Protein AF-0000000078007366 (afdb_homodimer)

Solvent-accessible surface area (backbone atoms only — not comparable to full-atom values): 10600 Å² total; per-residue (Å²): 64,66,35,75,62,60,73,69,64,71,61,67,60,80,80,40,51,72,67,54,45,51,52,49,49,50,48,51,51,51,50,51,52,54,43,51,50,50,39,70,75,33,53,66,56,41,50,54,51,50,51,51,52,52,49,43,65,71,67,59,68,94,47,61,50,63,50,49,47,54,57,56,62,38,85,60,46,64,61,55,51,50,52,51,49,53,55,51,59,57,64,79,99,68,62,37,75,63,60,73,69,64,73,62,67,59,81,80,40,52,70,68,54,44,52,52,49,50,50,50,52,51,52,49,51,52,53,43,52,50,49,38,69,76,34,53,66,56,42,51,54,52,50,50,51,53,49,50,42,64,70,65,59,68,94,48,60,51,63,51,49,47,53,60,56,62,38,85,60,46,64,60,54,49,50,51,51,50,53,54,52,58,54,63,78,97

Organism: NCBI:txid55544

pLDDT: mean 85.96, std 17.81, range [26.94, 98.0]

InterPro domains:
  IPR003117 cAMP-dependent protein kinase regulatory subunit, dimerization-anchoring domain [PF02197] (48-73)
  IPR059162 RIIa domain-containing protein 1 [cd22971] (40-80)

Structure (mmCIF, N/CA/C/O backbone):
data_AF-0000000078007366-model_v1
#
loop_
_entity.id
_entity.type
_entity.pdbx_description
1 polymer 'Chymotrypsin-like elastase family member 2A-like'
#
loop_
_atom_site.group_PDB
_atom_site.id
_atom_site.type_symbol
_atom_site.label_atom_id
_atom_site.label_alt_id
_atom_site.label_comp_id
_atom_site.label_asym_id
_atom_site.label_entity_id
_atom_site.label_seq_id
_atom_site.pdbx_PDB_ins_code
_atom_site.Cartn_x
_atom_site.Cartn_y
_atom_site.Cartn_z
_atom_site.occupancy
_atom_site.B_iso_or_equiv
_atom_site.auth_seq_id
_atom_site.auth_comp_id
_atom_site.auth_asym_id
_atom_site.auth_atom_id
_atom_site.pdbx_PDB_model_num
ATOM 1 N N . MET A 1 1 ? 7.098 7.059 4.734 1 27.81 1 MET A N 1
ATOM 2 C CA . MET A 1 1 ? 6.754 6.035 3.754 1 27.81 1 MET A CA 1
ATOM 3 C C . MET A 1 1 ? 6.535 4.684 4.43 1 27.81 1 MET A C 1
ATOM 5 O O . MET A 1 1 ? 7.441 4.156 5.078 1 27.81 1 MET A O 1
ATOM 9 N N . ALA A 1 2 ? 5.457 4.32 4.859 1 36.38 2 ALA A N 1
ATOM 10 C CA . ALA A 1 2 ? 5.348 3.186 5.773 1 36.38 2 ALA A CA 1
ATOM 11 C C . ALA A 1 2 ? 5.883 1.91 5.129 1 36.38 2 ALA A C 1
ATOM 13 O O . ALA A 1 2 ? 5.719 1.699 3.924 1 36.38 2 ALA A O 1
ATOM 14 N N . ASP A 1 3 ? 6.996 1.431 5.625 1 38.75 3 ASP A N 1
ATOM 15 C CA . ASP A 1 3 ? 7.727 0.227 5.238 1 38.75 3 ASP A CA 1
ATOM 16 C C . ASP A 1 3 ? 6.789 -0.977 5.145 1 38.75 3 ASP A C 1
ATOM 18 O O . ASP A 1 3 ? 6.16 -1.359 6.133 1 38.75 3 ASP A O 1
ATOM 22 N N . VAL A 1 4 ? 6.113 -1.095 4.062 1 42 4 VAL A N 1
ATOM 23 C CA . VAL A 1 4 ? 5.484 -2.381 3.783 1 42 4 VAL A CA 1
ATOM 24 C C . VAL A 1 4 ? 6.297 -3.504 4.426 1 42 4 VAL A C 1
ATOM 26 O O . VAL A 1 4 ? 5.918 -4.676 4.348 1 42 4 VAL A O 1
ATOM 29 N N . GLY A 1 5 ? 7.434 -3.127 4.848 1 41.81 5 GLY A N 1
ATOM 30 C CA . GLY A 1 5 ? 8.344 -4.16 5.312 1 41.81 5 GLY A CA 1
ATOM 31 C C . GLY A 1 5 ? 7.926 -4.773 6.633 1 41.81 5 GLY A C 1
ATOM 32 O O . GLY A 1 5 ? 8.695 -5.504 7.262 1 41.81 5 GLY A O 1
ATOM 33 N N . SER A 1 6 ? 6.836 -4.301 7.078 1 45.41 6 SER A N 1
ATOM 34 C CA . SER A 1 6 ? 6.656 -4.762 8.453 1 45.41 6 SER A CA 1
ATOM 35 C C . SER A 1 6 ? 6.426 -6.27 8.5 1 45.41 6 SER A C 1
ATOM 37 O O . SER A 1 6 ? 6.469 -6.875 9.57 1 45.41 6 SER A O 1
ATOM 39 N N . GLY A 1 7 ? 6 -6.809 7.453 1 46.06 7 GLY A N 1
ATOM 40 C CA . GLY A 1 7 ? 5.574 -8.188 7.59 1 46.06 7 GLY A CA 1
ATOM 41 C C . GLY A 1 7 ? 6.695 -9.125 8 1 46.06 7 GLY A C 1
ATOM 42 O O . GLY A 1 7 ? 6.453 -10.281 8.336 1 46.06 7 GLY A O 1
ATOM 43 N N . LEU A 1 8 ? 7.816 -8.797 7.539 1 47.28 8 LEU A N 1
ATOM 44 C CA . LEU A 1 8 ? 8.852 -9.797 7.777 1 47.28 8 LEU A CA 1
ATOM 45 C C . LEU A 1 8 ? 9.383 -9.703 9.203 1 47.28 8 LEU A C 1
ATOM 47 O O . LEU A 1 8 ? 10.305 -10.422 9.578 1 47.28 8 LEU A O 1
ATOM 51 N N . GLU A 1 9 ? 8.914 -8.898 9.984 1 50.56 9 GLU A N 1
ATOM 52 C CA . GLU A 1 9 ? 9.539 -8.734 11.289 1 50.56 9 GLU A CA 1
ATOM 53 C C . GLU A 1 9 ? 9.227 -9.914 12.203 1 50.56 9 GLU A C 1
ATOM 55 O O . GLU A 1 9 ? 9.766 -10.016 13.305 1 50.56 9 GLU A O 1
ATOM 60 N N . GLY A 1 10 ? 8.328 -10.734 11.828 1 52.19 10 GLY A N 1
ATOM 61 C CA . GLY A 1 10 ? 7.977 -11.711 12.844 1 52.19 10 GLY A CA 1
ATOM 62 C C . GLY A 1 10 ? 8.961 -12.867 12.93 1 52.19 10 GLY A C 1
ATOM 63 O O . GLY A 1 10 ? 8.758 -13.805 13.695 1 52.19 10 GLY A O 1
ATOM 64 N N . LEU A 1 11 ? 9.789 -12.977 12.008 1 53.25 11 LEU A N 1
ATOM 65 C CA . LEU A 1 11 ? 10.617 -14.172 12.148 1 53.25 11 LEU A CA 1
ATOM 66 C C . LEU A 1 11 ? 11.602 -14.016 13.297 1 53.25 11 LEU A C 1
ATOM 68 O O . LEU A 1 11 ? 12.07 -12.914 13.578 1 53.25 11 LEU A O 1
ATOM 72 N N . ASP A 1 12 ? 11.414 -14.938 14.305 1 61.78 12 ASP A N 1
ATOM 73 C CA . ASP A 1 12 ? 12.375 -15.055 15.398 1 61.78 12 ASP A CA 1
ATOM 74 C C . ASP A 1 12 ? 13.805 -15.023 14.867 1 61.78 12 ASP A C 1
ATOM 76 O O . ASP A 1 12 ? 14.383 -16.062 14.555 1 61.78 12 ASP A O 1
ATOM 80 N N . LEU A 1 13 ? 14.273 -13.984 14.5 1 62.75 13 LEU A N 1
ATOM 81 C CA . LEU A 1 13 ? 15.648 -13.758 14.062 1 62.75 13 LEU A CA 1
ATOM 82 C C . LEU A 1 13 ? 16.641 -14.305 15.086 1 62.75 13 LEU A C 1
ATOM 84 O O . LEU A 1 13 ? 17.766 -14.664 14.734 1 62.75 13 LEU A O 1
ATOM 88 N N . GLY A 1 14 ? 16.156 -14.5 16.328 1 65.81 14 GLY A N 1
ATOM 89 C CA . GLY A 1 14 ? 17.062 -14.984 17.359 1 65.81 14 GLY A CA 1
ATOM 90 C C . GLY A 1 14 ? 17.438 -16.453 17.188 1 65.81 14 GLY A C 1
ATOM 91 O O . GLY A 1 14 ? 18.5 -16.875 17.656 1 65.81 14 GLY A O 1
ATOM 92 N N . ALA A 1 15 ? 16.531 -17.188 16.578 1 78.88 15 ALA A N 1
ATOM 93 C CA . ALA A 1 15 ? 16.828 -18.609 16.375 1 78.88 15 ALA A CA 1
ATOM 94 C C . ALA A 1 15 ? 17.766 -18.797 15.18 1 78.88 15 ALA A C 1
ATOM 96 O O . ALA A 1 15 ? 18.297 -19.891 14.984 1 78.88 15 ALA A O 1
ATOM 97 N N . LEU A 1 16 ? 18.062 -17.719 14.492 1 84.69 16 LEU A N 1
ATOM 98 C CA . LEU A 1 16 ? 18.875 -17.797 13.281 1 84.69 16 LEU A CA 1
ATOM 99 C C . LEU A 1 16 ? 20.344 -17.609 13.594 1 84.69 16 LEU A C 1
ATOM 101 O O . LEU A 1 16 ? 20.703 -16.797 14.453 1 84.69 16 LEU A O 1
ATOM 105 N N . SER A 1 17 ? 21.141 -18.594 13.023 1 91.25 17 SER A N 1
ATOM 106 C CA . SER A 1 17 ? 22.578 -18.344 13.109 1 91.25 17 SER A CA 1
ATOM 107 C C . SER A 1 17 ? 22.953 -17 12.523 1 91.25 17 SER A C 1
ATOM 109 O O . SER A 1 17 ? 22.172 -16.406 11.773 1 91.25 17 SER A O 1
ATOM 111 N N . PRO A 1 18 ? 24.031 -16.5 12.93 1 90.31 18 PRO A N 1
ATOM 112 C CA . PRO A 1 18 ? 24.484 -15.227 12.367 1 90.31 18 PRO A CA 1
ATOM 113 C C . PRO A 1 18 ? 24.516 -15.242 10.836 1 90.31 18 PRO A C 1
ATOM 115 O O . PRO A 1 18 ? 24.172 -14.25 10.195 1 90.31 18 PRO A O 1
ATOM 118 N N . GLU A 1 19 ? 24.938 -16.328 10.328 1 93.12 19 GLU A N 1
ATOM 119 C CA . GLU A 1 19 ? 25 -16.469 8.875 1 93.12 19 GLU A CA 1
ATOM 120 C C . GLU A 1 19 ? 23.609 -16.422 8.258 1 93.12 19 GLU A C 1
ATOM 122 O O . GLU A 1 19 ? 23.406 -15.781 7.223 1 93.12 19 GLU A O 1
ATOM 127 N N . GLN A 1 20 ? 22.703 -17.078 8.891 1 92.81 20 GLN A N 1
ATOM 128 C CA . GLN A 1 20 ? 21.328 -17.078 8.422 1 92.81 20 GLN A CA 1
ATOM 129 C C . GLN A 1 20 ? 20.703 -15.688 8.531 1 92.81 20 GLN A C 1
ATOM 131 O O . GLN A 1 20 ? 19.938 -15.266 7.664 1 92.81 20 GLN A O 1
ATOM 136 N N . GLN A 1 21 ? 21.094 -15.031 9.555 1 90.94 21 GLN A N 1
ATOM 137 C CA . GLN A 1 21 ? 20.594 -13.664 9.734 1 90.94 21 GLN A CA 1
ATOM 138 C C . GLN A 1 21 ? 21.109 -12.75 8.617 1 90.94 21 GLN A C 1
ATOM 140 O O . GLN A 1 21 ? 20.344 -11.93 8.094 1 90.94 21 GLN A O 1
ATOM 145 N N . ALA A 1 22 ? 22.344 -12.93 8.289 1 92.38 22 ALA A N 1
ATOM 146 C CA . ALA A 1 22 ? 22.953 -12.125 7.227 1 92.38 22 ALA A CA 1
ATOM 147 C C . ALA A 1 22 ? 22.281 -12.406 5.879 1 92.38 22 ALA A C 1
ATOM 149 O O . ALA A 1 22 ? 22.031 -11.484 5.105 1 92.38 22 ALA A O 1
ATOM 150 N N . GLN A 1 23 ? 22.031 -13.617 5.617 1 94.19 23 GLN A N 1
ATOM 151 C CA . GLN A 1 23 ? 21.391 -14.008 4.371 1 94.19 23 GLN A CA 1
ATOM 152 C C . GLN A 1 23 ? 19.969 -13.438 4.285 1 94.19 23 GLN A C 1
ATOM 154 O O . GLN A 1 23 ? 19.531 -13.008 3.219 1 94.19 23 GLN A O 1
ATOM 159 N N . LEU A 1 24 ? 19.312 -13.445 5.336 1 90.94 24 LEU A N 1
ATOM 160 C CA . LEU A 1 24 ? 17.969 -12.898 5.398 1 90.94 24 LEU A CA 1
ATOM 161 C C . LEU A 1 24 ? 17.969 -11.391 5.172 1 90.94 24 LEU A C 1
ATOM 163 O O . LEU A 1 24 ? 17.109 -10.859 4.477 1 90.94 24 LEU A O 1
ATOM 167 N N . MET A 1 25 ? 18.938 -10.867 5.766 1 91.06 25 MET A N 1
ATOM 168 C CA . MET A 1 25 ? 19.047 -9.422 5.582 1 91.06 25 MET A CA 1
ATOM 169 C C . MET A 1 25 ? 19.312 -9.078 4.121 1 91.06 25 MET A C 1
ATOM 171 O O . MET A 1 25 ? 18.703 -8.148 3.58 1 91.06 25 MET A O 1
ATOM 175 N N . GLU A 1 26 ? 20.141 -9.789 3.496 1 94.5 26 GLU A N 1
ATOM 176 C CA . GLU A 1 26 ? 20.453 -9.57 2.086 1 94.5 26 GLU A CA 1
ATOM 177 C C . GLU A 1 26 ? 19.219 -9.805 1.211 1 94.5 26 GLU A C 1
ATOM 179 O O . GLU A 1 26 ? 18.984 -9.055 0.263 1 94.5 26 GLU A O 1
ATOM 184 N N . PHE A 1 27 ? 18.562 -10.844 1.549 1 93.25 27 PHE A N 1
ATOM 185 C CA . PHE A 1 27 ? 17.344 -11.156 0.824 1 93.25 27 PHE A CA 1
ATOM 186 C C . PHE A 1 27 ? 16.328 -10.023 0.938 1 93.25 27 PHE A C 1
ATOM 188 O O . PHE A 1 27 ? 15.727 -9.617 -0.057 1 93.25 27 PHE A O 1
ATOM 195 N N . LYS A 1 28 ? 16.156 -9.461 2.078 1 92.56 28 LYS A N 1
ATOM 196 C CA . LYS A 1 28 ? 15.219 -8.367 2.32 1 92.56 28 LYS A CA 1
ATOM 197 C C . LYS A 1 28 ? 15.609 -7.121 1.53 1 92.56 28 LYS A C 1
ATOM 199 O O . LYS A 1 28 ? 14.758 -6.484 0.905 1 92.56 28 LYS A O 1
ATOM 204 N N . ILE A 1 29 ? 16.844 -6.883 1.588 1 94.69 29 ILE A N 1
ATOM 205 C CA . ILE A 1 29 ? 17.344 -5.711 0.876 1 94.69 29 ILE A CA 1
ATOM 206 C C . ILE A 1 29 ? 17.125 -5.887 -0.625 1 94.69 29 ILE A C 1
ATOM 208 O O . ILE A 1 29 ? 16.594 -4.992 -1.289 1 94.69 29 ILE A O 1
ATOM 212 N N . ASN A 1 30 ? 17.5 -7.027 -1.165 1 95.06 30 ASN A N 1
ATOM 213 C CA . ASN A 1 30 ? 17.359 -7.285 -2.594 1 95.06 30 ASN A CA 1
ATOM 214 C C . ASN A 1 30 ? 15.891 -7.254 -3.018 1 95.06 30 ASN A C 1
ATOM 216 O O . ASN A 1 30 ? 15.562 -6.758 -4.098 1 95.06 30 ASN A O 1
ATOM 220 N N . THR A 1 31 ? 15.086 -7.801 -2.176 1 94 31 THR A N 1
ATOM 221 C CA . THR A 1 31 ? 13.648 -7.789 -2.459 1 94 31 THR A CA 1
ATOM 222 C C . THR A 1 31 ? 13.117 -6.363 -2.496 1 94 31 THR A C 1
ATOM 224 O O . THR A 1 31 ? 12.344 -6.008 -3.385 1 94 31 THR A O 1
ATOM 227 N N . ARG A 1 32 ? 13.555 -5.57 -1.581 1 93.19 32 ARG A N 1
ATOM 228 C CA . ARG A 1 32 ? 13.156 -4.168 -1.555 1 93.19 32 ARG A CA 1
ATOM 229 C C . ARG A 1 32 ? 13.586 -3.449 -2.83 1 93.19 32 ARG A C 1
ATOM 231 O O . ARG A 1 32 ? 12.805 -2.709 -3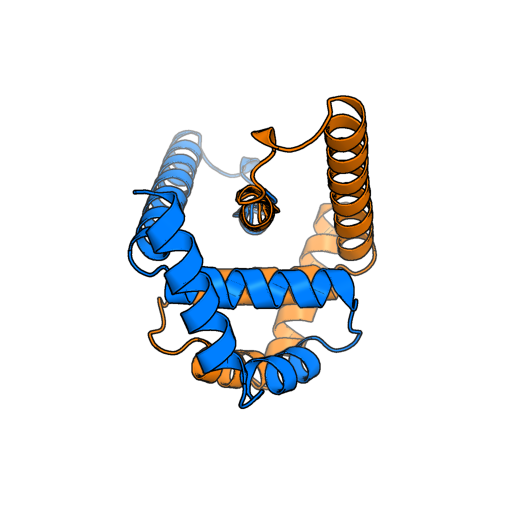.428 1 93.19 32 ARG A O 1
ATOM 238 N N . ILE A 1 33 ? 14.781 -3.713 -3.236 1 95.94 33 ILE A N 1
ATOM 239 C CA . ILE A 1 33 ? 15.32 -3.1 -4.445 1 95.94 33 ILE A CA 1
ATOM 240 C C . ILE A 1 33 ? 14.508 -3.551 -5.66 1 95.94 33 ILE A C 1
ATOM 242 O O . ILE A 1 33 ? 14.117 -2.73 -6.492 1 95.94 33 ILE A O 1
ATOM 246 N N . ALA A 1 34 ? 14.273 -4.824 -5.75 1 95.31 34 ALA A N 1
ATOM 247 C CA . ALA A 1 34 ? 13.523 -5.375 -6.879 1 95.31 34 ALA A CA 1
ATOM 248 C C . ALA A 1 34 ? 12.109 -4.801 -6.93 1 95.31 34 ALA A C 1
ATOM 250 O O . ALA A 1 34 ? 11.594 -4.5 -8.008 1 95.31 34 ALA A O 1
ATOM 251 N N . ASN A 1 35 ? 11.508 -4.637 -5.762 1 93.5 35 ASN A N 1
ATOM 252 C CA . ASN A 1 35 ? 10.156 -4.078 -5.684 1 93.5 35 ASN A CA 1
ATOM 253 C C . ASN A 1 35 ? 10.133 -2.615 -6.113 1 93.5 35 ASN A C 1
ATOM 255 O O . ASN A 1 35 ? 9.242 -2.195 -6.852 1 93.5 35 ASN A O 1
ATOM 259 N N . GLU A 1 36 ? 11.102 -1.894 -5.715 1 93.69 36 GLU A N 1
ATOM 260 C CA . GLU A 1 36 ? 11.203 -0.493 -6.109 1 93.69 36 GLU A CA 1
ATOM 261 C C . GLU A 1 36 ? 11.398 -0.36 -7.617 1 93.69 36 GLU A C 1
ATOM 263 O O . GLU A 1 36 ? 10.789 0.495 -8.258 1 93.69 36 GLU A O 1
ATOM 268 N N . LYS A 1 37 ? 12.227 -1.195 -8.148 1 95.69 37 LYS A N 1
ATOM 269 C CA . LYS A 1 37 ? 12.461 -1.18 -9.586 1 95.69 37 LYS A CA 1
ATOM 270 C C . LYS A 1 37 ? 11.18 -1.507 -10.352 1 95.69 37 LYS A C 1
ATOM 272 O O . LYS A 1 37 ? 10.883 -0.88 -11.375 1 95.69 37 LYS A O 1
ATOM 277 N N . TYR A 1 38 ? 10.492 -2.406 -9.922 1 95.88 38 TYR A N 1
ATOM 278 C CA . TYR A 1 38 ? 9.219 -2.785 -10.531 1 95.88 38 TYR A CA 1
ATOM 279 C C . TYR A 1 38 ? 8.258 -1.605 -10.562 1 95.88 38 TYR A C 1
ATOM 281 O O . TYR A 1 38 ? 7.734 -1.25 -11.617 1 95.88 38 TYR A O 1
ATOM 289 N N . LEU A 1 39 ? 8.062 -0.971 -9.5 1 94.62 39 LEU A N 1
ATOM 290 C CA . LEU A 1 39 ? 7.125 0.145 -9.398 1 94.62 39 LEU A CA 1
ATOM 291 C C . LEU A 1 39 ? 7.602 1.326 -10.234 1 94.62 39 LEU A C 1
ATOM 293 O O . LEU A 1 39 ? 6.789 2.021 -10.852 1 94.62 39 LEU A O 1
ATOM 297 N N . ARG A 1 40 ? 8.922 1.498 -10.352 1 93.06 40 ARG A N 1
ATOM 298 C CA . ARG A 1 40 ? 9.484 2.602 -11.125 1 93.06 40 ARG A CA 1
ATOM 299 C C . ARG A 1 40 ? 9.297 2.377 -12.617 1 93.06 40 ARG A C 1
ATOM 301 O O . ARG A 1 40 ? 9.125 3.332 -13.375 1 93.06 40 ARG A O 1
ATOM 308 N N . SER A 1 41 ? 9.328 1.117 -12.961 1 94.75 41 SER A N 1
ATOM 309 C CA . SER A 1 41 ? 9.188 0.792 -14.383 1 94.75 41 SER A CA 1
ATOM 310 C C . SER A 1 41 ? 7.723 0.653 -14.773 1 94.75 41 SER A C 1
ATOM 312 O O . SER A 1 41 ? 7.387 0.641 -15.953 1 94.75 41 SER A O 1
ATOM 314 N N . HIS A 1 42 ? 6.871 0.587 -13.852 1 94.62 42 HIS A N 1
ATOM 315 C CA . HIS A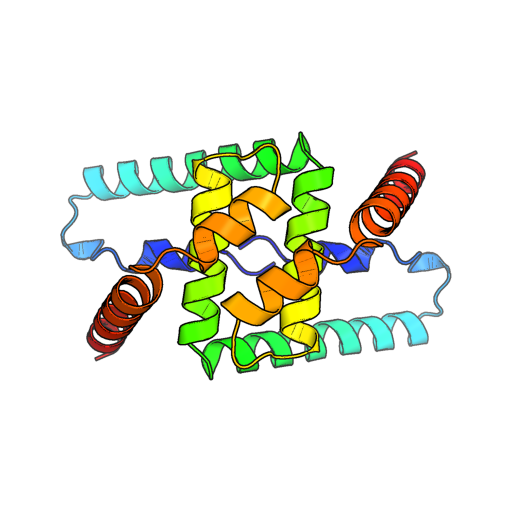 1 42 ? 5.43 0.464 -14.062 1 94.62 42 HIS A CA 1
ATOM 316 C C . HIS A 1 42 ? 4.672 1.542 -13.297 1 94.62 42 HIS A C 1
ATOM 318 O O . HIS A 1 42 ? 3.889 1.233 -12.391 1 94.62 42 HIS A O 1
ATOM 324 N N . LYS A 1 43 ? 4.727 2.771 -13.742 1 94.25 43 LYS A N 1
ATOM 325 C CA . LYS A 1 43 ? 4.199 3.939 -13.047 1 94.25 43 LYS A CA 1
ATOM 326 C C . LYS A 1 43 ? 2.688 3.838 -12.867 1 94.25 43 LYS A C 1
ATOM 328 O O . LYS A 1 43 ? 2.141 4.301 -11.867 1 94.25 43 LYS A O 1
ATOM 333 N N . GLU A 1 44 ? 2.078 3.232 -13.852 1 94.56 44 GLU A N 1
ATOM 334 C CA . GLU A 1 44 ? 0.636 3.037 -13.742 1 94.56 44 GLU A CA 1
ATOM 335 C C . GLU A 1 44 ? 0.285 2.182 -12.531 1 94.56 44 GLU A C 1
ATOM 337 O O . GLU A 1 44 ? -0.666 2.482 -11.805 1 94.56 44 GLU A O 1
ATOM 342 N N . VAL A 1 45 ? 1.009 1.164 -12.281 1 95.88 45 VAL A N 1
ATOM 343 C CA . VAL A 1 45 ? 0.798 0.286 -11.141 1 95.88 45 VAL A CA 1
ATOM 344 C C . VAL A 1 45 ? 1.013 1.065 -9.844 1 95.88 45 VAL A C 1
ATOM 346 O O . VAL A 1 45 ? 0.194 0.992 -8.922 1 95.88 45 VAL A O 1
ATOM 349 N N . GLU A 1 46 ? 2.041 1.739 -9.852 1 95.5 46 GLU A N 1
ATOM 350 C CA . GLU A 1 46 ? 2.324 2.568 -8.68 1 95.5 46 GLU A CA 1
ATOM 351 C C . GLU A 1 46 ? 1.167 3.518 -8.383 1 95.5 46 GLU A C 1
ATOM 353 O O . GLU A 1 46 ? 0.737 3.641 -7.234 1 95.5 46 GLU A O 1
ATOM 358 N N . LEU A 1 47 ? 0.653 4.164 -9.414 1 95.31 47 LEU A N 1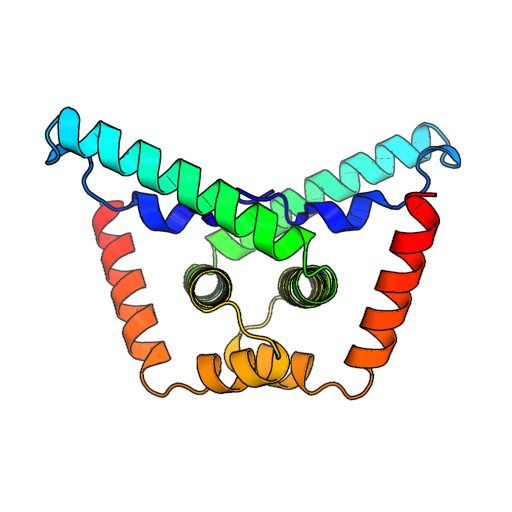
ATOM 359 C CA . LEU A 1 47 ? -0.412 5.148 -9.258 1 95.31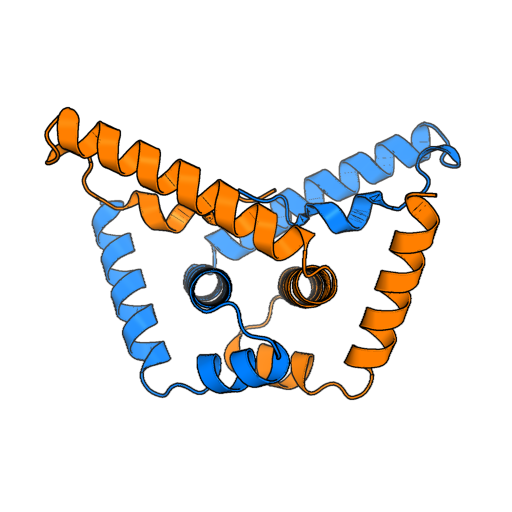 47 LEU A CA 1
ATOM 360 C C . LEU A 1 47 ? -1.704 4.48 -8.797 1 95.31 47 LEU A C 1
ATOM 362 O O . LEU A 1 47 ? -2.41 5.016 -7.938 1 95.31 47 LEU A O 1
ATOM 366 N N . LEU A 1 48 ? -1.979 3.334 -9.352 1 97.06 48 LEU A N 1
ATOM 367 C CA . LEU A 1 48 ? -3.184 2.605 -8.969 1 97.06 48 LEU A CA 1
ATOM 368 C C . LEU A 1 48 ? -3.119 2.178 -7.504 1 97.06 48 LEU A C 1
ATOM 370 O O . LEU A 1 48 ? -4.098 2.324 -6.766 1 97.06 48 LEU A O 1
ATOM 374 N N . LEU A 1 49 ? -1.963 1.689 -7.082 1 97.31 49 LEU A N 1
ATOM 3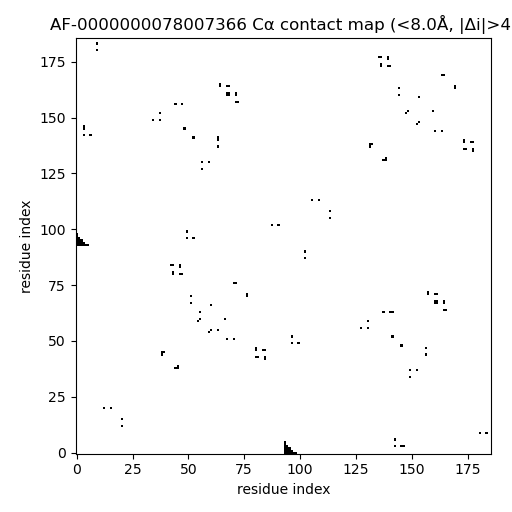75 C CA . LEU A 1 49 ? -1.799 1.223 -5.711 1 97.31 49 LEU A CA 1
ATOM 376 C C . LEU A 1 49 ? -1.82 2.391 -4.734 1 97.31 49 LEU A C 1
ATOM 378 O O . LEU A 1 49 ? -2.508 2.338 -3.711 1 97.31 49 LEU A O 1
ATOM 382 N N . SER A 1 50 ? -1.115 3.408 -5.043 1 94.62 50 SER A N 1
ATOM 383 C CA . SER A 1 50 ? -1.062 4.574 -4.164 1 94.62 50 SER A CA 1
ATOM 384 C C . SER A 1 50 ? -2.424 5.25 -4.055 1 94.62 50 SER A C 1
ATOM 386 O O . SER A 1 50 ? -2.82 5.688 -2.975 1 94.62 50 SER A O 1
ATOM 388 N N . GLY A 1 51 ? -3.102 5.363 -5.168 1 94.94 51 GLY A N 1
ATOM 389 C CA . GLY A 1 51 ? -4.445 5.918 -5.152 1 94.94 51 GLY A CA 1
ATOM 390 C C . GLY A 1 51 ? -5.406 5.121 -4.285 1 94.94 51 GLY A C 1
ATOM 391 O O . GLY A 1 51 ? -6.18 5.699 -3.516 1 94.94 51 GLY A O 1
ATOM 392 N N . PHE A 1 52 ? -5.34 3.836 -4.41 1 97.62 52 PHE A N 1
ATOM 393 C CA . PHE A 1 52 ? -6.176 2.951 -3.609 1 97.62 52 PHE A CA 1
ATOM 394 C C . PHE A 1 52 ? -5.883 3.127 -2.125 1 97.62 52 PHE A C 1
ATOM 396 O O . PHE A 1 52 ? -6.801 3.32 -1.324 1 97.62 52 PHE A O 1
ATOM 403 N N . LEU A 1 53 ? -4.637 3.09 -1.738 1 96.06 53 LEU A N 1
ATOM 404 C CA . LEU A 1 53 ? -4.246 3.229 -0.34 1 96.06 53 LEU A CA 1
ATOM 405 C C . LEU A 1 53 ? -4.652 4.594 0.207 1 96.06 53 LEU A C 1
ATOM 407 O O . LEU A 1 53 ? -5.125 4.695 1.341 1 96.06 53 LEU A O 1
ATOM 411 N N . ARG A 1 54 ? -4.523 5.609 -0.645 1 93.44 54 ARG A N 1
ATOM 412 C CA . ARG A 1 54 ? -4.934 6.953 -0.25 1 93.44 54 ARG A CA 1
ATOM 413 C C . ARG A 1 54 ? -6.426 7.004 0.056 1 93.44 54 ARG A C 1
ATOM 415 O O . ARG A 1 54 ? -6.836 7.555 1.079 1 93.44 54 ARG A O 1
ATOM 422 N N . GLU A 1 55 ? -7.16 6.426 -0.779 1 96.25 55 GLU A N 1
ATOM 423 C CA . GLU A 1 55 ? -8.609 6.457 -0.582 1 96.25 55 GLU A CA 1
ATOM 424 C C . GLU A 1 55 ? -9.016 5.66 0.652 1 96.25 55 GLU A C 1
ATOM 426 O O . GLU A 1 55 ? -9.945 6.039 1.367 1 96.25 55 GLU A O 1
ATOM 431 N N . VAL A 1 56 ? -8.297 4.551 0.91 1 97 56 VAL A N 1
ATOM 432 C CA . VAL A 1 56 ? -8.555 3.771 2.115 1 97 56 VAL A CA 1
ATOM 433 C C . VAL A 1 56 ? -8.305 4.633 3.352 1 97 56 VAL A C 1
ATOM 435 O O . VAL A 1 56 ? -9.117 4.652 4.277 1 97 56 VAL A O 1
ATOM 438 N N . MET A 1 57 ? -7.176 5.328 3.418 1 94.69 57 MET A N 1
ATOM 439 C CA . MET A 1 57 ? -6.801 6.141 4.57 1 94.69 57 MET A CA 1
ATOM 440 C C . MET A 1 57 ? -7.754 7.32 4.738 1 94.69 57 MET A C 1
ATOM 442 O O . MET A 1 57 ? -7.98 7.781 5.859 1 94.69 57 MET A O 1
ATOM 446 N N . LEU A 1 58 ? -8.359 7.77 3.646 1 94.5 58 LEU A N 1
ATOM 447 C CA . LEU A 1 58 ? -9.273 8.906 3.678 1 94.5 58 LEU A CA 1
ATOM 448 C C . LEU A 1 58 ? -10.664 8.477 4.145 1 94.5 58 LEU A C 1
ATOM 450 O O . LEU A 1 58 ? -11.266 9.141 4.988 1 94.5 58 LEU A O 1
ATOM 454 N N . ARG A 1 59 ? -11.125 7.398 3.641 1 95.81 59 ARG A N 1
ATOM 455 C CA . ARG A 1 59 ? -12.508 6.992 3.867 1 95.81 59 ARG A CA 1
ATOM 456 C C . ARG A 1 59 ? -12.617 6.059 5.066 1 95.81 59 ARG A C 1
ATOM 458 O O . ARG A 1 59 ? -13.695 5.895 5.641 1 95.81 59 ARG A O 1
ATOM 465 N N . ARG A 1 60 ? -11.617 5.371 5.309 1 96.31 60 ARG A N 1
ATOM 466 C CA . ARG A 1 60 ? -11.531 4.453 6.441 1 96.31 60 ARG A CA 1
ATOM 467 C C . ARG A 1 60 ? -12.641 3.406 6.383 1 96.31 60 ARG A C 1
ATOM 469 O O . ARG A 1 60 ? -13.391 3.234 7.344 1 96.31 60 ARG A O 1
ATOM 476 N N . PRO A 1 61 ? -12.633 2.635 5.344 1 96.19 61 PRO A N 1
ATOM 477 C CA . PRO A 1 61 ? -13.688 1.633 5.184 1 96.19 61 PRO A CA 1
ATOM 478 C C . PRO A 1 61 ? -13.594 0.503 6.207 1 96.19 61 PRO A C 1
ATOM 480 O O . PRO A 1 61 ? -12.492 0.145 6.633 1 96.19 61 PRO A O 1
ATOM 483 N N . GLU A 1 62 ? -14.789 -0.156 6.516 1 92.12 62 GLU A N 1
ATOM 484 C CA . GLU A 1 62 ? -14.852 -1.288 7.434 1 92.12 62 GLU A CA 1
ATOM 485 C C . GLU A 1 62 ? -14.578 -2.604 6.711 1 92.12 62 GLU A C 1
ATOM 487 O O . GLU A 1 62 ? -14.109 -3.568 7.32 1 92.12 62 GLU A O 1
ATOM 492 N N . ASN A 1 63 ? -14.906 -2.539 5.426 1 95.38 63 ASN A N 1
ATOM 493 C CA . ASN A 1 63 ? -14.758 -3.74 4.609 1 95.38 63 ASN A CA 1
ATOM 494 C C . ASN A 1 63 ? -13.844 -3.494 3.414 1 95.38 63 ASN A C 1
ATOM 496 O O . ASN A 1 63 ? -14.297 -3.031 2.365 1 95.38 63 ASN A O 1
ATOM 500 N N . ILE A 1 64 ? -12.641 -3.898 3.584 1 97.25 64 ILE A N 1
ATOM 501 C CA . ILE A 1 64 ? -11.617 -3.6 2.582 1 97.25 64 ILE A CA 1
ATOM 502 C C . ILE A 1 64 ? -11.93 -4.355 1.291 1 97.25 64 ILE A C 1
ATOM 504 O O . ILE A 1 64 ? -11.859 -3.785 0.199 1 97.25 64 ILE A O 1
ATOM 508 N N . PRO A 1 65 ? -12.352 -5.566 1.306 1 96.62 65 PRO A N 1
ATOM 509 C CA . PRO A 1 65 ? -12.664 -6.277 0.065 1 96.62 65 PRO A CA 1
ATOM 510 C C . PRO A 1 65 ? -13.758 -5.59 -0.753 1 96.62 65 PRO A C 1
ATOM 512 O O . PRO A 1 65 ? -13.609 -5.422 -1.967 1 96.62 65 PRO A O 1
ATOM 515 N N . GLU A 1 66 ? -14.797 -5.199 -0.062 1 95.81 66 GLU A N 1
ATOM 516 C CA . GLU A 1 66 ? -15.883 -4.504 -0.751 1 95.81 66 GLU A CA 1
ATOM 517 C C . GLU A 1 66 ? -15.422 -3.148 -1.279 1 95.81 66 GLU A C 1
ATOM 519 O O . GLU A 1 66 ? -15.75 -2.768 -2.404 1 95.81 66 GLU A O 1
ATOM 524 N N . PHE A 1 67 ? -14.633 -2.449 -0.474 1 97.81 67 PHE A N 1
ATOM 525 C CA . PHE A 1 67 ? -14.125 -1.142 -0.87 1 97.81 67 PHE A CA 1
ATOM 526 C C . PHE A 1 67 ? -13.227 -1.259 -2.092 1 97.81 67 PHE A C 1
ATOM 528 O O . PHE A 1 67 ? -13.305 -0.439 -3.01 1 97.81 67 PHE A O 1
ATOM 535 N N . ALA A 1 68 ? -12.383 -2.309 -2.109 1 98 68 ALA A N 1
ATOM 536 C CA . ALA A 1 68 ? -11.477 -2.547 -3.229 1 98 68 ALA A CA 1
ATOM 537 C C . ALA A 1 68 ? -12.258 -2.828 -4.512 1 98 68 ALA A C 1
ATOM 539 O O . ALA A 1 68 ? -11.945 -2.271 -5.57 1 98 68 ALA A O 1
ATOM 540 N N . ALA A 1 69 ? -13.281 -3.656 -4.438 1 95.56 69 ALA A N 1
ATOM 541 C CA . ALA A 1 69 ? -14.102 -3.986 -5.602 1 95.56 69 ALA A CA 1
ATOM 542 C C . ALA A 1 69 ? -14.734 -2.736 -6.195 1 95.56 69 ALA A C 1
ATOM 544 O O . ALA A 1 69 ? -14.672 -2.516 -7.41 1 95.56 69 ALA A O 1
ATOM 545 N N . GLU A 1 70 ? -15.242 -1.919 -5.328 1 96.44 70 GLU A N 1
ATOM 546 C CA . GLU A 1 70 ? -15.883 -0.688 -5.781 1 96.44 70 GLU A CA 1
ATOM 547 C C . GLU A 1 70 ? -14.867 0.274 -6.387 1 96.44 70 GLU A C 1
ATOM 549 O O . GLU A 1 70 ? -15.109 0.855 -7.445 1 96.44 70 GLU A O 1
ATOM 554 N N . HIS A 1 71 ? -13.766 0.423 -5.715 1 97.31 71 HIS A N 1
ATOM 555 C CA . HIS A 1 71 ? -12.742 1.364 -6.145 1 97.31 71 HIS A CA 1
ATOM 556 C C . HIS A 1 71 ? -12.188 0.993 -7.516 1 97.31 71 HIS A C 1
ATOM 558 O O . HIS A 1 71 ? -12.086 1.847 -8.398 1 97.31 71 HIS A O 1
ATOM 564 N N . PHE A 1 72 ? -11.922 -0.31 -7.703 1 96.75 72 PHE A N 1
ATOM 565 C CA . PHE A 1 72 ? -11.219 -0.724 -8.914 1 96.75 72 PHE A CA 1
ATOM 566 C C . PHE A 1 72 ? -12.195 -0.968 -10.055 1 96.75 72 PHE A C 1
ATOM 568 O O . PHE A 1 72 ? -11.789 -1.115 -11.211 1 96.75 72 PHE A O 1
ATOM 575 N N . THR A 1 73 ? -13.477 -1.001 -9.734 1 95.06 73 THR A N 1
ATOM 576 C CA . THR A 1 73 ? -14.477 -1.141 -10.789 1 95.06 73 THR A CA 1
ATOM 577 C C . THR A 1 73 ? -15.031 0.223 -11.195 1 95.06 73 THR A C 1
ATOM 579 O O . THR A 1 73 ? -15.898 0.312 -12.062 1 95.06 73 THR A O 1
ATOM 582 N N . ASP A 1 74 ? -14.57 1.255 -10.57 1 95.38 74 ASP A N 1
ATOM 583 C CA . ASP A 1 74 ? -14.938 2.609 -10.969 1 95.38 74 ASP A CA 1
ATOM 584 C C . ASP A 1 74 ? -14.594 2.855 -12.438 1 95.38 74 ASP A C 1
ATOM 586 O O . ASP A 1 74 ? -13.43 2.771 -12.836 1 95.38 74 ASP A O 1
ATOM 590 N N . PRO A 1 75 ? -15.586 3.146 -13.289 1 94.06 75 PRO A N 1
ATOM 591 C CA . PRO A 1 75 ? -15.344 3.334 -14.727 1 94.06 75 PRO A CA 1
ATOM 592 C C . PRO A 1 75 ? -14.461 4.547 -15.023 1 94.06 75 PRO A C 1
ATOM 594 O O . PRO A 1 75 ? -13.883 4.641 -16.109 1 94.06 75 PRO A O 1
ATOM 597 N N . GLU A 1 76 ? -14.336 5.469 -14.094 1 95.69 76 GLU A N 1
ATOM 598 C CA . GLU A 1 76 ? -13.547 6.676 -14.312 1 95.69 76 GLU A CA 1
ATOM 599 C C . GLU A 1 76 ? -12.094 6.469 -13.898 1 95.69 76 GLU A C 1
ATOM 601 O O . GLU A 1 76 ? -11.242 7.324 -14.156 1 95.69 76 GLU A O 1
ATOM 606 N N . LEU A 1 77 ? -11.797 5.332 -13.312 1 95.12 77 LEU A N 1
ATOM 607 C CA . LEU A 1 77 ? -10.477 5.09 -12.742 1 95.12 77 LEU A CA 1
ATOM 608 C C . LEU A 1 77 ? -9.398 5.137 -13.82 1 95.12 77 LEU A C 1
ATOM 610 O O . LEU A 1 77 ? -8.359 5.777 -13.633 1 95.12 77 LEU A O 1
ATOM 614 N N . PRO A 1 78 ? -9.594 4.547 -14.984 1 94.19 78 PRO A N 1
ATOM 615 C CA . PRO A 1 78 ? -8.547 4.59 -16.016 1 94.19 78 PRO A CA 1
ATOM 616 C C . PRO A 1 78 ? -8.227 6.012 -16.453 1 94.19 78 PRO A C 1
ATOM 618 O O . PRO A 1 78 ? -7.051 6.363 -16.609 1 94.19 78 PRO A O 1
ATOM 621 N N . MET A 1 79 ? -9.242 6.734 -16.672 1 95.12 79 MET A N 1
ATOM 622 C CA . MET A 1 79 ? -9.047 8.117 -17.109 1 95.12 79 MET A CA 1
ATOM 623 C C . MET A 1 79 ? -8.336 8.922 -16.031 1 95.12 79 MET A C 1
ATOM 625 O O . MET A 1 79 ? -7.438 9.711 -16.328 1 95.12 79 MET A O 1
ATOM 629 N N . LYS A 1 80 ? -8.742 8.797 -14.734 1 94.69 80 LYS A N 1
ATOM 630 C CA . LYS A 1 80 ? -8.102 9.492 -13.617 1 94.69 80 LYS A CA 1
ATOM 631 C C . LYS A 1 80 ? -6.625 9.125 -13.516 1 94.69 80 LYS A C 1
ATOM 633 O O . LYS A 1 80 ? -5.781 10 -13.297 1 94.69 80 LYS A O 1
ATOM 638 N N . THR A 1 81 ? -6.312 7.895 -13.711 1 95.44 81 THR A N 1
ATOM 639 C CA . THR A 1 81 ? -4.938 7.414 -13.625 1 95.44 81 THR A CA 1
ATOM 640 C C . THR A 1 81 ? -4.09 7.988 -14.75 1 95.44 81 THR A C 1
ATOM 642 O O . THR A 1 81 ? -2.951 8.398 -14.531 1 95.44 81 THR A O 1
ATOM 645 N N . GLN A 1 82 ? -4.668 7.977 -15.938 1 94.12 82 GLN A N 1
ATOM 646 C CA . GLN A 1 82 ? -3.971 8.523 -17.094 1 94.12 82 GLN A CA 1
ATOM 647 C C . GLN A 1 82 ? -3.648 10 -16.891 1 94.12 82 GLN A C 1
ATOM 649 O O . GLN A 1 82 ? -2.578 10.469 -17.297 1 94.12 82 GLN A O 1
ATOM 654 N N . LYS A 1 83 ? -4.578 10.703 -16.422 1 94.5 83 LYS A N 1
ATOM 655 C CA . LYS A 1 83 ? -4.363 12.125 -16.156 1 94.5 83 LYS A CA 1
ATOM 656 C C . LYS A 1 83 ? -3.207 12.328 -15.188 1 94.5 83 LYS A C 1
ATOM 658 O O . LYS A 1 83 ? -2.369 13.211 -15.383 1 94.5 83 LYS A O 1
ATOM 663 N N . LYS A 1 84 ? -3.166 11.523 -14.188 1 93.06 84 LYS A N 1
ATOM 664 C CA . LYS A 1 84 ? -2.104 11.641 -13.188 1 93.06 84 LYS A CA 1
ATOM 665 C C . LYS A 1 84 ? -0.748 11.281 -13.789 1 93.06 84 LYS A C 1
ATOM 667 O O . LYS A 1 84 ? 0.269 11.891 -13.445 1 93.06 84 LYS A O 1
ATOM 672 N N . LEU A 1 85 ? -0.791 10.312 -14.625 1 93 85 LEU A N 1
ATOM 673 C CA . LEU A 1 85 ? 0.441 9.93 -15.305 1 93 85 LEU A CA 1
ATOM 674 C C . LEU A 1 85 ? 0.967 11.078 -16.156 1 93 85 LEU A C 1
ATOM 676 O O . LEU A 1 85 ? 2.17 11.352 -16.172 1 93 85 LEU A O 1
ATOM 680 N N . ALA A 1 86 ? 0.028 11.656 -16.844 1 91.75 86 ALA A N 1
ATOM 681 C CA . ALA A 1 86 ? 0.39 12.781 -17.703 1 91.75 86 ALA A CA 1
ATOM 682 C C . ALA A 1 86 ? 0.945 13.938 -16.875 1 91.75 86 ALA A C 1
ATOM 684 O O . ALA A 1 86 ? 1.911 14.594 -17.281 1 91.75 86 ALA A O 1
ATOM 685 N N . GLU A 1 87 ? 0.377 14.188 -15.742 1 90.12 87 GLU A N 1
ATOM 686 C CA . GLU A 1 87 ? 0.834 15.25 -14.859 1 90.12 87 GLU A CA 1
ATOM 687 C C . GLU A 1 87 ? 2.246 14.977 -14.344 1 90.12 87 GLU A C 1
ATOM 689 O O . GLU A 1 87 ? 3.061 15.898 -14.234 1 90.12 87 GLU A O 1
ATOM 694 N N . LYS A 1 88 ? 2.518 13.797 -14.086 1 86.75 88 LYS A N 1
ATOM 695 C CA . LYS A 1 88 ? 3.832 13.414 -13.578 1 86.75 88 LYS A CA 1
ATOM 696 C C . LYS A 1 88 ? 4.891 13.492 -14.672 1 86.75 88 LYS A C 1
ATOM 698 O O . LYS A 1 88 ? 6.047 13.82 -14.406 1 86.75 88 LYS A O 1
ATOM 703 N N . ALA A 1 89 ? 4.504 13.125 -15.789 1 86.62 89 ALA A N 1
ATOM 704 C CA . ALA A 1 89 ? 5.418 13.18 -16.922 1 86.62 89 ALA A CA 1
ATOM 705 C C . ALA A 1 89 ? 5.82 14.617 -17.234 1 86.62 89 ALA A C 1
ATOM 707 O O . ALA A 1 89 ? 6.961 14.875 -17.625 1 86.62 89 ALA A O 1
ATOM 708 N N . ASN A 1 90 ? 4.988 15.484 -16.969 1 82.88 90 ASN A N 1
ATOM 709 C CA . ASN A 1 90 ? 5.238 16.891 -17.234 1 82.88 90 ASN A CA 1
ATOM 710 C C . ASN A 1 90 ? 6.109 17.531 -16.156 1 82.88 90 ASN A C 1
ATOM 712 O O . ASN A 1 90 ? 6.707 18.578 -16.391 1 82.88 90 ASN A O 1
ATOM 716 N N . GLN A 1 91 ? 6.062 16.969 -14.953 1 73.25 91 GLN A N 1
ATOM 717 C CA . GLN A 1 91 ? 6.852 17.516 -13.859 1 73.25 91 GLN A CA 1
ATOM 718 C C . GLN A 1 91 ? 8.32 17.125 -13.977 1 73.25 91 GLN A C 1
ATOM 720 O O . GLN A 1 91 ? 9.203 17.828 -13.484 1 73.25 91 GLN A O 1
ATOM 725 N N . VAL A 1 92 ? 8.734 16.016 -14.438 1 64 92 VAL A N 1
ATOM 726 C CA . VAL A 1 92 ? 10.117 15.57 -14.555 1 64 92 VAL A CA 1
ATOM 727 C C . VAL A 1 92 ? 10.812 16.328 -15.688 1 64 92 VAL A C 1
ATOM 729 O O . VAL A 1 92 ? 12.039 16.422 -15.711 1 64 92 VAL A O 1
ATOM 732 N N . ASN A 1 93 ? 10.094 16.891 -16.578 1 50.44 93 ASN A N 1
ATOM 733 C CA . ASN A 1 93 ? 10.711 17.672 -17.625 1 50.44 93 ASN A CA 1
ATOM 734 C C . ASN A 1 93 ? 10.891 19.141 -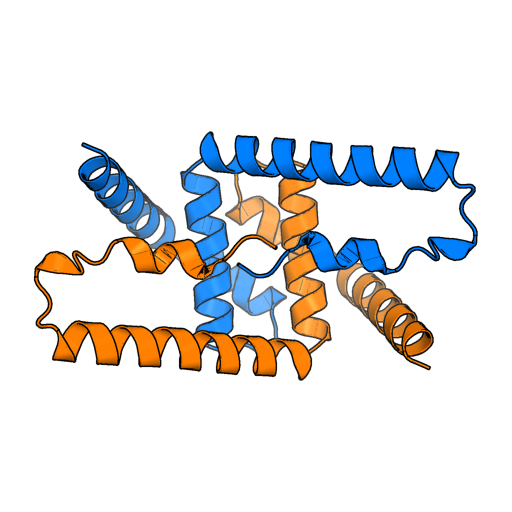17.203 1 50.44 93 ASN A C 1
ATOM 736 O O . ASN A 1 93 ? 9.992 19.719 -16.594 1 50.44 93 ASN A O 1
ATOM 740 N N . MET B 1 1 ? 10.312 1.266 4.418 1 26.94 1 MET B N 1
ATOM 741 C CA . MET B 1 1 ? 8.859 1.373 4.496 1 26.94 1 MET B CA 1
ATOM 742 C C . MET B 1 1 ? 8.336 2.4 3.5 1 26.94 1 MET B C 1
ATOM 744 O O . MET B 1 1 ? 8.695 3.576 3.562 1 26.94 1 MET B O 1
ATOM 748 N N . ALA B 1 2 ? 8.039 2.098 2.363 1 36.09 2 ALA B N 1
ATOM 749 C CA . ALA B 1 2 ? 7.961 3.104 1.309 1 36.09 2 ALA B CA 1
ATOM 750 C C . ALA B 1 2 ? 6.871 4.129 1.607 1 36.09 2 ALA B C 1
ATOM 752 O O . ALA B 1 2 ? 5.836 3.795 2.186 1 36.09 2 ALA B O 1
ATOM 753 N N . ASP B 1 3 ? 7.223 5.387 1.84 1 38.03 3 ASP B N 1
ATOM 754 C CA . ASP B 1 3 ? 6.434 6.59 2.076 1 38.03 3 ASP B CA 1
ATOM 755 C C . ASP B 1 3 ? 5.312 6.719 1.049 1 38.03 3 ASP B C 1
ATOM 757 O O . ASP B 1 3 ? 5.57 6.836 -0.151 1 38.03 3 ASP B O 1
ATOM 761 N N . VAL B 1 4 ? 4.297 5.977 1.197 1 41.56 4 VAL B N 1
ATOM 762 C CA . VAL B 1 4 ? 3.082 6.312 0.462 1 41.56 4 VAL B CA 1
ATOM 763 C C . VAL B 1 4 ? 3.021 7.82 0.221 1 41.56 4 VAL B C 1
ATOM 765 O O . VAL B 1 4 ? 2.068 8.32 -0.381 1 41.56 4 VAL B O 1
ATOM 768 N N . GLY B 1 5 ? 3.906 8.469 0.901 1 40.69 5 GLY B N 1
ATOM 769 C CA . GLY B 1 5 ? 3.846 9.922 0.884 1 40.69 5 GLY B CA 1
ATOM 770 C C . GLY B 1 5 ? 4.191 10.523 -0.468 1 40.69 5 GLY B C 1
ATOM 771 O O . GLY B 1 5 ? 4.383 11.734 -0.587 1 40.69 5 GLY B O 1
ATOM 772 N N . SER B 1 6 ? 4.406 9.633 -1.343 1 45.66 6 SER B N 1
ATOM 773 C CA . SER B 1 6 ? 4.969 10.305 -2.514 1 45.66 6 SER B CA 1
ATOM 774 C C . SER B 1 6 ? 3.936 11.195 -3.191 1 45.66 6 SER B C 1
ATOM 776 O O . SER B 1 6 ? 4.281 12.008 -4.051 1 45.66 6 SER B O 1
ATOM 778 N N . GLY B 1 7 ? 2.734 10.914 -2.982 1 46.06 7 GLY B N 1
ATOM 779 C CA . GLY B 1 7 ? 1.78 11.617 -3.828 1 46.06 7 GLY B CA 1
ATOM 780 C C . GLY B 1 7 ? 1.794 13.117 -3.625 1 46.06 7 GLY B C 1
ATOM 781 O O . GLY B 1 7 ? 1.181 13.859 -4.398 1 46.06 7 GLY B O 1
ATOM 782 N N . LEU B 1 8 ? 2.062 13.453 -2.447 1 46.59 8 LEU B N 1
ATOM 783 C CA . LEU B 1 8 ? 1.889 14.883 -2.221 1 46.59 8 LEU B CA 1
ATOM 784 C C . LEU B 1 8 ? 3.086 15.672 -2.748 1 46.59 8 LEU B C 1
ATOM 786 O O . LEU B 1 8 ? 3.146 16.891 -2.602 1 46.59 8 LEU B O 1
ATOM 790 N N . GLU B 1 9 ? 4.012 15.102 -3.312 1 50.53 9 GLU B N 1
ATOM 791 C CA . GLU B 1 9 ? 5.211 15.859 -3.646 1 50.53 9 GLU B CA 1
ATOM 792 C C . GLU B 1 9 ? 4.969 16.766 -4.848 1 50.53 9 GLU B C 1
ATOM 794 O O . GLU B 1 9 ? 5.844 17.547 -5.227 1 50.53 9 GLU B O 1
ATOM 799 N N . GLY B 1 10 ? 3.877 16.578 -5.508 1 51.91 10 GLY B N 1
ATOM 800 C CA . GLY B 1 10 ? 3.836 17.359 -6.73 1 51.91 10 GLY B CA 1
ATOM 801 C C . GLY B 1 10 ? 3.465 18.812 -6.496 1 51.91 10 GLY B C 1
ATOM 802 O O . GLY B 1 10 ? 3.299 19.578 -7.449 1 51.91 10 GLY B O 1
ATOM 803 N N . LEU B 1 11 ? 3.02 19.141 -5.379 1 53 11 LEU B N 1
ATOM 804 C CA . LEU B 1 11 ? 2.604 20.531 -5.305 1 53 11 LEU B CA 1
ATOM 805 C C . LEU B 1 11 ? 3.811 21.469 -5.355 1 53 11 LEU B C 1
ATOM 807 O O . LEU B 1 11 ? 4.887 21.125 -4.859 1 53 11 LEU B O 1
ATOM 811 N N . ASP B 1 12 ? 3.801 22.297 -6.453 1 60.84 12 ASP B N 1
ATOM 812 C CA . ASP B 1 12 ? 4.75 23.406 -6.555 1 60.84 12 ASP B CA 1
ATOM 813 C C . ASP B 1 12 ? 4.855 24.156 -5.23 1 60.84 12 ASP B C 1
ATOM 815 O O . ASP B 1 12 ? 4.133 25.125 -5.004 1 60.84 12 ASP B O 1
ATOM 819 N N . LEU B 1 13 ? 5.43 23.656 -4.309 1 62.34 13 LEU B N 1
ATOM 820 C CA . LEU B 1 13 ? 5.699 24.266 -3.014 1 62.34 13 LEU B CA 1
ATOM 821 C C . LEU B 1 13 ? 6.348 25.641 -3.182 1 62.34 13 LEU B C 1
ATOM 823 O O . LEU B 1 13 ? 6.227 26.5 -2.309 1 62.34 13 LEU B O 1
ATOM 827 N N . GLY B 1 14 ? 6.895 25.859 -4.379 1 65.38 14 GLY B N 1
ATOM 828 C CA . GLY B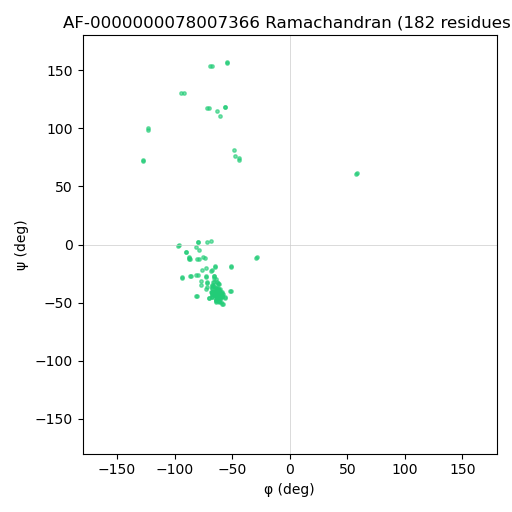 1 14 ? 7.566 27.141 -4.59 1 65.38 14 GLY B CA 1
ATOM 829 C C . GLY B 1 14 ? 6.605 28.312 -4.719 1 65.38 14 GLY B C 1
ATOM 830 O O . GLY B 1 14 ? 6.969 29.453 -4.426 1 65.38 14 GLY B O 1
ATOM 831 N N . ALA B 1 15 ? 5.414 28.016 -5.172 1 78.88 15 ALA B N 1
ATOM 832 C CA . ALA B 1 15 ? 4.441 29.094 -5.328 1 78.88 15 ALA B CA 1
ATOM 833 C C . ALA B 1 15 ? 3.773 29.422 -4 1 78.88 15 ALA B C 1
ATOM 835 O O . ALA B 1 15 ? 3.104 30.453 -3.877 1 78.88 15 ALA B O 1
ATOM 836 N N . LEU B 1 16 ? 4.129 28.672 -2.959 1 83.94 16 LEU B N 1
ATOM 837 C CA . LEU B 1 16 ? 3.49 28.844 -1.658 1 83.94 16 LEU B CA 1
ATOM 838 C C . LEU B 1 16 ? 4.297 29.781 -0.777 1 83.94 16 LEU B C 1
ATOM 840 O O . LEU B 1 16 ? 5.531 29.766 -0.802 1 83.94 16 LEU B O 1
ATOM 844 N N . SER B 1 17 ? 3.506 30.781 -0.208 1 91.06 17 SER B N 1
ATOM 845 C CA . SER B 1 17 ? 4.172 31.594 0.806 1 91.06 17 SER B CA 1
ATOM 846 C C . SER B 1 17 ? 4.766 30.719 1.908 1 91.06 17 SER B C 1
ATOM 848 O O . SER B 1 17 ? 4.395 29.547 2.055 1 91.06 17 SER B O 1
ATOM 850 N N . PRO B 1 18 ? 5.711 31.219 2.547 1 90.19 18 PRO B N 1
ATOM 851 C CA . PRO B 1 18 ? 6.289 30.469 3.66 1 90.19 18 PRO B CA 1
ATOM 852 C C . PRO B 1 18 ? 5.238 29.984 4.656 1 90.19 18 PRO B C 1
ATOM 854 O O . PRO B 1 18 ? 5.336 28.859 5.168 1 90.19 18 PRO B O 1
ATOM 857 N N . GLU B 1 19 ? 4.297 30.844 4.891 1 93.38 19 GLU B N 1
ATOM 858 C CA . GLU B 1 19 ? 3.225 30.469 5.809 1 93.38 19 GLU B CA 1
ATOM 859 C C . GLU B 1 19 ? 2.398 29.312 5.254 1 93.38 19 GLU B C 1
ATOM 861 O O . GLU B 1 19 ? 2.033 28.406 5.992 1 93.38 19 GLU B O 1
ATOM 866 N N . GLN B 1 20 ? 2.127 29.359 3.992 1 92.88 20 GLN B N 1
ATOM 867 C CA . GLN B 1 20 ? 1.375 28.297 3.34 1 92.88 20 GLN B CA 1
ATOM 868 C C . GLN B 1 20 ? 2.168 27 3.324 1 92.88 20 GLN B C 1
ATOM 870 O O . GLN B 1 20 ? 1.601 25.906 3.494 1 92.88 20 GLN B O 1
ATOM 875 N N . GLN B 1 21 ? 3.43 27.141 3.18 1 91 21 GLN B N 1
ATOM 876 C CA . GLN B 1 21 ? 4.293 25.969 3.201 1 91 21 GLN B CA 1
ATOM 877 C C . GLN B 1 21 ? 4.277 25.297 4.574 1 91 21 GLN B C 1
ATOM 879 O O . GLN B 1 21 ? 4.215 24.078 4.672 1 91 21 GLN B O 1
ATOM 884 N N . ALA B 1 22 ? 4.328 26.109 5.578 1 92.5 22 ALA B N 1
ATOM 885 C CA . ALA B 1 22 ? 4.305 25.609 6.949 1 92.5 22 ALA B CA 1
ATOM 886 C C . ALA B 1 22 ? 2.986 24.906 7.254 1 92.5 22 ALA B C 1
ATOM 888 O O . ALA B 1 22 ? 2.973 23.844 7.887 1 92.5 22 ALA B O 1
ATOM 889 N N . GLN B 1 23 ? 1.912 25.484 6.836 1 94.31 23 GLN B N 1
ATOM 890 C CA . GLN B 1 23 ? 0.594 24.891 7.051 1 94.31 23 GLN B CA 1
ATOM 891 C C . GLN B 1 23 ? 0.465 23.562 6.32 1 94.31 23 GLN B C 1
ATOM 893 O O . GLN B 1 23 ? -0.124 22.609 6.848 1 94.31 23 GLN B O 1
ATOM 898 N N . LEU B 1 24 ? 1.002 23.484 5.211 1 91.12 24 LEU B N 1
ATOM 899 C CA . LEU B 1 24 ? 0.98 22.266 4.426 1 91.12 24 LEU B CA 1
ATOM 900 C C . LEU B 1 24 ? 1.807 21.172 5.098 1 91.12 24 LEU B C 1
ATOM 902 O O . LEU B 1 24 ? 1.401 20 5.121 1 91.12 24 LEU B O 1
ATOM 906 N N . MET B 1 25 ? 2.871 21.625 5.578 1 91.19 25 MET B N 1
ATOM 907 C CA . MET B 1 25 ? 3.719 20.656 6.266 1 91.19 25 MET B CA 1
ATOM 908 C C . MET B 1 25 ? 3.016 20.094 7.496 1 91.19 25 MET B C 1
ATOM 910 O O . MET B 1 25 ? 3.059 18.891 7.746 1 91.19 25 MET B O 1
ATOM 914 N N . GLU B 1 26 ? 2.391 20.938 8.234 1 94.62 26 GLU B N 1
ATOM 915 C CA . GLU B 1 26 ? 1.653 20.516 9.422 1 94.62 26 GLU B CA 1
ATOM 916 C C . GLU B 1 26 ? 0.514 19.562 9.047 1 94.62 26 GLU B C 1
ATOM 918 O O . GLU B 1 26 ? 0.271 18.578 9.75 1 94.62 26 GLU B O 1
ATOM 923 N N . PHE B 1 27 ? -0.167 19.938 8.023 1 93.44 27 PHE B N 1
ATOM 924 C CA . PHE B 1 27 ? -1.256 19.109 7.531 1 93.44 27 PHE B CA 1
ATOM 925 C C . PHE B 1 27 ? -0.746 17.719 7.156 1 93.44 27 PHE B C 1
ATOM 927 O O . PHE B 1 27 ? -1.355 16.719 7.516 1 93.44 27 PHE B O 1
ATOM 934 N N . LYS B 1 28 ? 0.355 17.609 6.488 1 92.75 28 LYS B N 1
ATOM 935 C CA . LYS B 1 28 ? 0.942 16.344 6.062 1 92.75 28 LYS B CA 1
ATOM 936 C C . LYS B 1 28 ? 1.339 15.492 7.266 1 92.75 28 LYS B C 1
ATOM 938 O O . LYS B 1 28 ? 1.062 14.297 7.301 1 92.75 28 LYS B O 1
ATOM 943 N N . ILE B 1 29 ? 1.923 16.156 8.164 1 94.81 29 ILE B N 1
ATOM 944 C CA . ILE B 1 29 ? 2.357 15.453 9.367 1 94.81 29 ILE B CA 1
ATOM 945 C C . ILE B 1 29 ? 1.141 14.914 10.109 1 94.81 29 ILE B C 1
ATOM 947 O O . ILE B 1 29 ? 1.107 13.742 10.484 1 94.81 29 ILE B O 1
ATOM 951 N N . ASN B 1 30 ? 0.14 15.75 10.336 1 95.19 30 ASN B N 1
ATOM 952 C CA . ASN B 1 30 ? -1.059 15.336 11.055 1 95.19 30 ASN B CA 1
ATOM 953 C C . ASN B 1 30 ? -1.791 14.211 10.328 1 95.19 30 ASN B C 1
ATOM 955 O O . ASN B 1 30 ? -2.312 13.297 10.969 1 95.19 30 ASN B O 1
ATOM 959 N N . THR B 1 31 ? -1.821 14.328 9.039 1 94 31 THR B N 1
ATOM 960 C CA . THR B 1 31 ? -2.453 13.281 8.234 1 94 31 THR B CA 1
ATOM 961 C C . THR B 1 31 ? -1.708 11.961 8.391 1 94 31 THR B C 1
ATOM 963 O O . THR B 1 31 ? -2.328 10.906 8.555 1 94 31 THR B O 1
ATOM 966 N N . ARG B 1 32 ? -0.4 12.016 8.375 1 93.25 32 ARG B N 1
ATOM 967 C CA . ARG B 1 32 ? 0.413 10.82 8.578 1 93.25 32 ARG B CA 1
ATOM 968 C C . ARG B 1 32 ? 0.138 10.188 9.938 1 93.25 32 ARG B C 1
ATOM 970 O O . ARG B 1 32 ? -0.037 8.969 10.039 1 93.25 32 ARG B O 1
ATOM 977 N N . ILE B 1 33 ? 0.051 11.016 10.93 1 96 33 ILE B N 1
ATOM 978 C CA . ILE B 1 33 ? -0.21 10.539 12.289 1 96 33 ILE B CA 1
ATOM 979 C C . ILE B 1 33 ? -1.594 9.898 12.352 1 96 33 ILE B C 1
ATOM 981 O O . ILE B 1 33 ? -1.752 8.805 12.898 1 96 33 ILE B O 1
ATOM 985 N N . ALA B 1 34 ? -2.58 10.57 11.82 1 95.44 34 ALA B N 1
ATOM 986 C CA . ALA B 1 34 ? -3.951 10.062 11.844 1 95.44 34 ALA B CA 1
ATOM 987 C C . ALA B 1 34 ? -4.055 8.727 11.102 1 95.44 34 ALA B C 1
ATOM 989 O O . ALA B 1 34 ? -4.766 7.82 11.539 1 95.44 34 ALA B O 1
ATOM 990 N N . ASN B 1 35 ? -3.326 8.617 9.992 1 93.38 35 ASN B N 1
ATOM 991 C CA . ASN B 1 35 ? -3.326 7.387 9.211 1 93.38 35 ASN B CA 1
ATOM 992 C C . ASN B 1 35 ? -2.67 6.242 9.977 1 93.38 35 ASN B C 1
ATOM 994 O O . ASN B 1 35 ? -3.178 5.117 9.977 1 93.38 35 ASN B O 1
ATOM 998 N N . GLU B 1 36 ? -1.593 6.523 10.609 1 93.69 36 GLU B N 1
ATOM 999 C CA . GLU B 1 36 ? -0.916 5.512 11.414 1 93.69 36 GLU B CA 1
ATOM 1000 C C . GLU B 1 36 ? -1.803 5.035 12.562 1 93.69 36 GLU B C 1
ATOM 1002 O O . GLU B 1 36 ? -1.874 3.836 12.844 1 93.69 36 GLU B O 1
ATOM 1007 N N . LYS B 1 37 ? -2.459 5.965 13.188 1 95.62 37 LYS B N 1
ATOM 1008 C CA . LYS B 1 37 ? -3.365 5.617 14.281 1 95.62 37 LYS B CA 1
ATOM 1009 C C . LYS B 1 37 ? -4.512 4.742 13.781 1 95.62 37 LYS B C 1
ATOM 1011 O O . LYS B 1 37 ? -4.898 3.781 14.453 1 95.62 37 LYS B O 1
ATOM 1016 N N . TYR B 1 38 ? -5.023 5.031 12.711 1 95.88 38 TYR B N 1
ATOM 1017 C CA . TYR B 1 38 ? -6.09 4.246 12.102 1 95.88 38 TYR B CA 1
ATOM 1018 C C . TYR B 1 38 ? -5.641 2.809 11.859 1 95.88 38 TYR B C 1
ATOM 1020 O O . TYR B 1 38 ? -6.301 1.863 12.297 1 95.88 38 TYR B O 1
ATOM 1028 N N . LEU B 1 39 ? -4.559 2.623 11.258 1 94.62 39 LEU B N 1
ATOM 1029 C CA . LEU B 1 39 ? -4.059 1.292 10.938 1 94.62 39 LEU B CA 1
ATOM 1030 C C . LEU B 1 39 ? -3.713 0.519 12.203 1 94.62 39 LEU B C 1
ATOM 1032 O O . LEU B 1 39 ? -3.932 -0.693 12.273 1 94.62 39 LEU B O 1
ATOM 1036 N N . ARG B 1 40 ? -3.256 1.239 13.242 1 93.12 40 ARG B N 1
ATOM 1037 C CA . ARG B 1 40 ? -2.891 0.6 14.508 1 93.12 40 ARG B CA 1
ATOM 1038 C C . ARG B 1 40 ? -4.129 0.119 15.258 1 93.12 40 ARG B C 1
ATOM 1040 O O . ARG B 1 40 ? -4.082 -0.896 15.953 1 93.12 40 ARG B O 1
ATOM 1047 N N . SER B 1 41 ? -5.191 0.872 15.086 1 94.69 41 SER B N 1
ATOM 1048 C CA . SER B 1 41 ? -6.426 0.519 15.781 1 94.69 41 SER B CA 1
ATOM 1049 C C . SER B 1 41 ? -7.25 -0.479 14.969 1 94.69 41 SER B C 1
ATOM 1051 O O . SER B 1 41 ? -8.18 -1.09 15.492 1 94.69 41 SER B O 1
ATOM 1053 N N . HIS B 1 42 ? -6.93 -0.688 13.773 1 94.62 42 HIS B N 1
ATOM 1054 C CA . HIS B 1 42 ? -7.602 -1.616 12.875 1 94.62 42 HIS B CA 1
ATOM 1055 C C . HIS B 1 42 ? -6.605 -2.582 12.234 1 94.62 42 HIS B C 1
ATOM 1057 O O . HIS B 1 42 ? -6.434 -2.586 11.016 1 94.62 42 HIS B O 1
ATOM 1063 N N . LYS B 1 43 ? -6.062 -3.52 12.969 1 94.19 43 LYS B N 1
ATOM 1064 C CA . LYS B 1 43 ? -4.988 -4.418 12.562 1 94.19 43 LYS B CA 1
ATOM 1065 C C . LYS B 1 43 ? -5.41 -5.285 11.383 1 94.19 43 LYS B C 1
ATOM 1067 O O . LYS B 1 43 ? -4.594 -5.617 10.523 1 94.19 43 LYS B O 1
ATOM 1072 N N . GLU B 1 44 ? -6.688 -5.605 11.406 1 94.56 44 GLU B N 1
ATOM 1073 C CA . GLU B 1 44 ? -7.199 -6.387 10.281 1 94.56 44 GLU B CA 1
ATOM 1074 C C . GLU B 1 44 ? -7.039 -5.629 8.969 1 94.56 44 GLU B C 1
ATOM 1076 O O . GLU B 1 44 ? -6.648 -6.207 7.957 1 94.56 44 GLU B O 1
ATOM 1081 N N . VAL B 1 45 ? -7.305 -4.391 8.953 1 95.81 45 VAL B N 1
ATOM 1082 C CA . VAL B 1 45 ? -7.16 -3.547 7.77 1 95.81 45 VAL B CA 1
ATOM 1083 C C . VAL B 1 45 ? -5.691 -3.49 7.352 1 95.81 45 VAL B C 1
ATOM 1085 O O . VAL B 1 45 ? -5.363 -3.664 6.176 1 95.81 45 VAL B O 1
ATOM 1088 N N . GLU B 1 46 ? -4.918 -3.283 8.289 1 95.5 46 GLU B N 1
ATOM 1089 C CA . GLU B 1 46 ? -3.484 -3.26 8.016 1 95.5 46 GLU B CA 1
ATOM 1090 C C . GLU B 1 46 ? -3.027 -4.559 7.359 1 95.5 46 GLU B C 1
ATOM 1092 O O . GLU B 1 46 ? -2.295 -4.535 6.367 1 95.5 46 GLU B O 1
ATOM 1097 N N . LEU B 1 47 ? -3.471 -5.672 7.895 1 95.25 47 LEU B N 1
ATOM 1098 C CA . LEU B 1 47 ? -3.059 -6.984 7.398 1 95.25 47 LEU B CA 1
ATOM 1099 C C . LEU B 1 47 ? -3.586 -7.223 5.988 1 95.25 47 LEU B C 1
ATOM 1101 O O . LEU B 1 47 ? -2.873 -7.754 5.137 1 95.25 47 LEU B O 1
ATOM 1105 N N . LEU B 1 48 ? -4.812 -6.816 5.773 1 97.06 48 LEU B N 1
ATOM 1106 C CA . LEU B 1 48 ? -5.41 -6.988 4.453 1 97.06 48 LEU B CA 1
ATOM 1107 C C . LEU B 1 48 ? -4.668 -6.156 3.41 1 97.06 48 LEU B C 1
ATOM 1109 O O . LEU B 1 48 ? -4.375 -6.645 2.316 1 97.06 48 LEU B O 1
ATOM 1113 N N . LEU B 1 49 ? -4.332 -4.922 3.752 1 97.25 49 LEU B N 1
ATOM 1114 C CA . LEU B 1 49 ? -3.645 -4.031 2.822 1 97.25 49 LEU B CA 1
ATOM 1115 C C . LEU B 1 49 ? -2.211 -4.5 2.586 1 97.25 49 LEU B C 1
ATOM 1117 O O . LEU B 1 49 ? -1.758 -4.566 1.441 1 97.25 49 LEU B O 1
ATOM 1121 N N . SER B 1 50 ? -1.52 -4.824 3.613 1 94.62 50 SER B N 1
ATOM 1122 C CA . SER B 1 50 ? -0.137 -5.277 3.488 1 94.62 50 SER B CA 1
ATOM 1123 C C . SER B 1 50 ? -0.052 -6.59 2.715 1 94.62 50 SER B C 1
ATOM 1125 O O . SER B 1 50 ? 0.854 -6.777 1.9 1 94.62 50 SER B O 1
ATOM 1127 N N . GLY B 1 51 ? -0.955 -7.469 2.998 1 94.94 51 GLY B N 1
ATOM 1128 C CA . GLY B 1 51 ? -1.008 -8.719 2.254 1 94.94 51 GLY B CA 1
ATOM 1129 C C . GLY B 1 51 ? -1.238 -8.516 0.769 1 94.94 51 GLY B C 1
ATOM 1130 O O . GLY B 1 51 ? -0.573 -9.141 -0.059 1 94.94 51 GLY B O 1
ATOM 1131 N N . PHE B 1 52 ? -2.152 -7.672 0.465 1 97.69 52 PHE B N 1
ATOM 1132 C CA . PHE B 1 52 ? -2.443 -7.352 -0.928 1 97.69 52 PHE B CA 1
ATOM 1133 C C . PHE B 1 52 ? -1.215 -6.777 -1.62 1 97.69 52 PHE B C 1
ATOM 1135 O O . PHE B 1 52 ? -0.825 -7.242 -2.693 1 97.69 52 PHE B O 1
ATOM 1142 N N . LEU B 1 53 ? -0.572 -5.797 -1.025 1 96.19 53 LEU B N 1
ATOM 1143 C CA . LEU B 1 53 ? 0.604 -5.156 -1.605 1 96.19 53 LEU B CA 1
ATOM 1144 C C . LEU B 1 53 ? 1.743 -6.156 -1.766 1 96.19 53 LEU B C 1
ATOM 1146 O O . LEU B 1 53 ? 2.439 -6.152 -2.783 1 96.19 53 LEU B O 1
ATOM 1150 N N . ARG B 1 54 ? 1.859 -7.031 -0.799 1 93.25 54 ARG B N 1
ATOM 1151 C CA . ARG B 1 54 ? 2.883 -8.07 -0.87 1 93.25 54 ARG B CA 1
ATOM 1152 C C . ARG B 1 54 ? 2.656 -8.977 -2.07 1 93.25 54 ARG B C 1
ATOM 1154 O O . ARG B 1 54 ? 3.59 -9.273 -2.82 1 93.25 54 ARG B O 1
ATOM 1161 N N . GLU B 1 55 ? 1.47 -9.359 -2.229 1 96.25 55 GLU B N 1
ATOM 1162 C CA . GLU B 1 55 ? 1.171 -10.266 -3.336 1 96.25 55 GLU B CA 1
ATOM 1163 C C . GLU B 1 55 ? 1.363 -9.57 -4.68 1 96.25 55 GLU B C 1
ATOM 1165 O O . GLU B 1 55 ? 1.812 -10.188 -5.648 1 96.25 55 GLU B O 1
ATOM 1170 N N . VAL B 1 56 ? 1.043 -8.273 -4.738 1 97.06 56 VAL B N 1
ATOM 1171 C CA . VAL B 1 56 ? 1.278 -7.508 -5.957 1 97.06 56 VAL B CA 1
ATOM 1172 C C . VAL B 1 56 ? 2.771 -7.5 -6.281 1 97.06 56 VAL B C 1
ATOM 1174 O O . VAL B 1 56 ? 3.166 -7.73 -7.426 1 97.06 56 VAL B O 1
ATOM 1177 N N . MET B 1 57 ? 3.625 -7.203 -5.305 1 94.62 57 MET B N 1
ATOM 1178 C CA . MET B 1 57 ? 5.07 -7.109 -5.504 1 94.62 57 MET B CA 1
ATOM 1179 C C . MET B 1 57 ? 5.656 -8.469 -5.863 1 94.62 57 MET B C 1
ATOM 1181 O O . MET B 1 57 ? 6.652 -8.555 -6.582 1 94.62 57 MET B O 1
ATOM 1185 N N . LEU B 1 58 ? 5.012 -9.523 -5.422 1 94.38 58 LEU B N 1
ATOM 1186 C CA . LEU B 1 58 ? 5.488 -10.875 -5.68 1 94.38 58 LEU B CA 1
ATOM 1187 C C . LEU B 1 58 ? 5.094 -11.336 -7.078 1 94.38 58 LEU B C 1
ATOM 1189 O O . LEU B 1 58 ? 5.918 -11.898 -7.809 1 94.38 58 LEU B O 1
ATOM 1193 N N . ARG B 1 59 ? 3.906 -11.086 -7.441 1 95.94 59 ARG B N 1
ATOM 1194 C CA . ARG B 1 59 ? 3.361 -11.641 -8.672 1 95.94 59 ARG B CA 1
ATOM 1195 C C . ARG B 1 59 ? 3.537 -10.68 -9.836 1 95.94 59 ARG B C 1
ATOM 1197 O O . ARG B 1 59 ? 3.494 -11.086 -11 1 95.94 59 ARG B O 1
ATOM 1204 N N . ARG B 1 60 ? 3.574 -9.469 -9.562 1 96.38 60 ARG B N 1
ATOM 1205 C CA . ARG B 1 60 ? 3.771 -8.406 -10.539 1 96.38 60 ARG B CA 1
ATOM 1206 C C . ARG B 1 60 ? 2.697 -8.453 -11.625 1 96.38 60 ARG B C 1
ATOM 1208 O O . ARG B 1 60 ? 3.01 -8.508 -12.812 1 96.38 60 ARG B O 1
ATOM 1215 N N . PRO B 1 61 ? 1.473 -8.312 -11.203 1 96.31 61 PRO B N 1
ATOM 1216 C CA . PRO B 1 61 ? 0.375 -8.391 -12.164 1 96.31 61 PRO B CA 1
ATOM 1217 C C . PRO B 1 61 ? 0.366 -7.223 -13.148 1 96.31 61 PRO B C 1
ATOM 1219 O O . PRO B 1 61 ? 0.763 -6.109 -12.797 1 96.31 61 PRO B O 1
ATOM 1222 N N . GLU B 1 62 ? -0.235 -7.469 -14.406 1 92.38 62 GLU B N 1
ATOM 1223 C CA . GLU B 1 62 ? -0.363 -6.441 -15.43 1 92.38 62 GLU B CA 1
ATOM 1224 C C . GLU B 1 62 ? -1.631 -5.617 -15.227 1 92.38 62 GLU B C 1
ATOM 1226 O O . GLU B 1 62 ? -1.698 -4.457 -15.648 1 92.38 62 GLU B O 1
ATOM 1231 N N . ASN B 1 63 ? -2.584 -6.305 -14.602 1 95.5 63 ASN B N 1
ATOM 1232 C CA . ASN B 1 63 ? -3.881 -5.668 -14.391 1 95.5 63 ASN B CA 1
ATOM 1233 C C . ASN B 1 63 ? -4.254 -5.641 -12.906 1 95.5 63 ASN B C 1
ATOM 1235 O O . ASN B 1 63 ? -4.809 -6.609 -12.391 1 95.5 63 ASN B O 1
ATOM 1239 N N . ILE B 1 64 ? -4.035 -4.523 -12.336 1 97.25 64 ILE B N 1
ATOM 1240 C CA . ILE B 1 64 ? -4.203 -4.398 -10.891 1 97.25 64 ILE B CA 1
ATOM 1241 C C . ILE B 1 64 ? -5.684 -4.531 -10.531 1 97.25 64 ILE B C 1
ATOM 1243 O O . ILE B 1 64 ? -6.039 -5.242 -9.586 1 97.25 64 ILE B O 1
ATOM 1247 N N . PRO B 1 65 ? -6.598 -3.982 -11.258 1 96.75 65 PRO B N 1
ATOM 1248 C CA . PRO B 1 65 ? -8.016 -4.129 -10.922 1 96.75 65 PRO B CA 1
ATOM 1249 C C . PRO B 1 65 ? -8.469 -5.59 -10.906 1 96.75 65 PRO B C 1
ATOM 1251 O O . PRO B 1 65 ? -9.141 -6.023 -9.969 1 96.75 65 PRO B O 1
ATOM 1254 N N . GLU B 1 66 ? -8.062 -6.305 -11.93 1 95.88 66 GLU B N 1
ATOM 1255 C CA . GLU B 1 66 ? -8.422 -7.719 -11.992 1 95.88 66 GLU B CA 1
ATOM 1256 C C . GLU B 1 66 ? -7.746 -8.508 -10.875 1 95.88 66 GLU B C 1
ATOM 1258 O O . GLU B 1 66 ? -8.375 -9.367 -10.25 1 95.88 66 GLU B O 1
ATOM 1263 N N . PHE B 1 67 ? -6.488 -8.18 -10.625 1 97.88 67 PHE B N 1
ATOM 1264 C CA . PHE B 1 67 ? -5.742 -8.867 -9.57 1 97.88 67 PHE B CA 1
ATOM 1265 C C . PHE B 1 67 ? -6.375 -8.617 -8.211 1 97.88 67 PHE B C 1
ATOM 1267 O O . PHE B 1 67 ? -6.492 -9.531 -7.398 1 97.88 67 PHE B O 1
ATOM 1274 N N . ALA B 1 68 ? -6.816 -7.371 -7.969 1 98 68 ALA B N 1
ATOM 1275 C CA . ALA B 1 68 ? -7.453 -7.004 -6.711 1 98 68 ALA B CA 1
ATOM 1276 C C . ALA B 1 68 ? -8.766 -7.758 -6.516 1 98 68 ALA B C 1
ATOM 1278 O O . ALA B 1 68 ? -9.031 -8.289 -5.434 1 98 68 ALA B O 1
ATOM 1279 N N . ALA B 1 69 ? -9.586 -7.848 -7.551 1 95.56 69 ALA B N 1
ATOM 1280 C CA . ALA B 1 69 ? -10.859 -8.555 -7.48 1 95.56 69 ALA B CA 1
ATOM 1281 C C . ALA B 1 69 ? -10.656 -10.023 -7.105 1 95.56 69 ALA B C 1
ATOM 1283 O O . ALA B 1 69 ? -11.32 -10.539 -6.207 1 95.56 69 ALA B O 1
ATOM 1284 N N . GLU B 1 70 ? -9.672 -10.602 -7.754 1 96.44 70 GLU B N 1
ATOM 1285 C CA . GLU B 1 70 ? -9.383 -12.008 -7.477 1 96.44 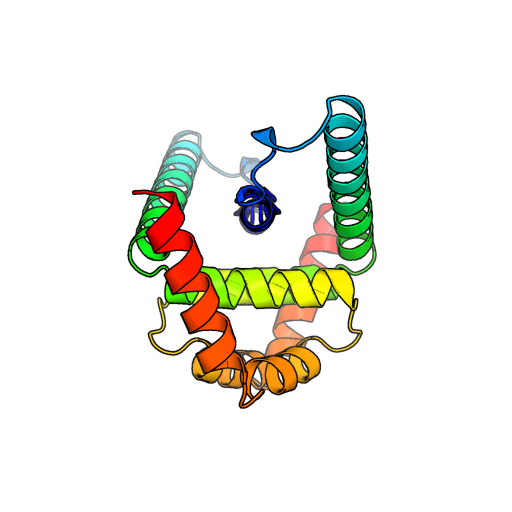70 GLU B CA 1
ATOM 1286 C C . GLU B 1 70 ? -8.844 -12.188 -6.062 1 96.44 70 GLU B C 1
ATOM 1288 O O . GLU B 1 70 ? -9.273 -13.102 -5.344 1 96.44 70 GLU B O 1
ATOM 1293 N N . HIS B 1 71 ? -7.938 -11.344 -5.676 1 97.31 71 HIS B N 1
ATOM 1294 C CA . HIS B 1 71 ? -7.293 -11.445 -4.371 1 97.31 71 HIS B CA 1
ATOM 1295 C C . HIS B 1 71 ? -8.305 -11.305 -3.242 1 97.31 71 HIS B C 1
ATOM 1297 O O . HIS B 1 71 ? -8.32 -12.109 -2.311 1 97.31 71 HIS B O 1
ATOM 1303 N N . PHE B 1 72 ? -9.219 -10.305 -3.381 1 96.75 72 PHE B N 1
ATOM 1304 C CA . PHE B 1 72 ? -10.094 -9.977 -2.266 1 96.75 72 PHE B CA 1
ATOM 1305 C C . PHE B 1 72 ? -11.352 -10.844 -2.291 1 96.75 72 PHE B C 1
ATOM 1307 O O . PHE B 1 72 ? -12.109 -10.875 -1.322 1 96.75 72 PHE B O 1
ATOM 1314 N N . THR B 1 73 ? -11.547 -11.562 -3.398 1 95.06 73 THR B N 1
ATOM 1315 C CA . THR B 1 73 ? -12.68 -12.477 -3.457 1 95.06 73 THR B CA 1
ATOM 1316 C C . THR B 1 73 ? -12.242 -13.898 -3.102 1 95.06 73 THR B C 1
ATOM 1318 O O . THR B 1 73 ? -13.055 -14.82 -3.105 1 95.06 73 THR B O 1
ATOM 1321 N N . ASP B 1 74 ? -10.984 -14.086 -2.834 1 95.31 74 ASP B N 1
ATOM 1322 C CA . ASP B 1 74 ? -10.492 -15.375 -2.359 1 95.31 74 ASP B CA 1
ATOM 1323 C C . ASP B 1 74 ? -11.227 -15.812 -1.097 1 95.31 74 ASP B C 1
ATOM 1325 O O . ASP B 1 74 ? -11.188 -15.125 -0.075 1 95.31 74 ASP B O 1
ATOM 1329 N N . PRO B 1 75 ? -11.93 -16.938 -1.113 1 94.12 75 PRO B N 1
ATOM 1330 C CA . PRO B 1 75 ? -12.711 -17.406 0.037 1 94.12 75 PRO B CA 1
ATOM 1331 C C . PRO B 1 75 ? -11.844 -17.75 1.246 1 94.12 75 PRO B C 1
ATOM 1333 O O . PRO B 1 75 ? -12.344 -17.797 2.373 1 94.12 75 PRO B O 1
ATOM 1336 N N . GLU B 1 76 ? -10.578 -17.969 1.051 1 95.62 76 GLU B N 1
ATOM 1337 C CA . GLU B 1 76 ? -9.688 -18.344 2.145 1 95.62 76 GLU B CA 1
ATOM 1338 C C . GLU B 1 76 ? -9.078 -17.109 2.811 1 95.62 76 GLU B C 1
ATOM 1340 O O . GLU B 1 76 ? -8.43 -17.219 3.854 1 95.62 76 GLU B O 1
ATOM 1345 N N . LEU B 1 77 ? -9.328 -15.945 2.252 1 95.12 77 LEU B N 1
ATOM 1346 C CA . LEU B 1 77 ? -8.672 -14.719 2.703 1 95.12 77 LEU B CA 1
ATOM 1347 C C . LEU B 1 77 ? -9.039 -14.414 4.152 1 95.12 77 LEU B C 1
ATOM 1349 O O . LEU B 1 77 ? -8.164 -14.109 4.965 1 95.12 77 LEU B O 1
ATOM 1353 N N . PRO B 1 78 ? -10.289 -14.547 4.559 1 94.06 78 PRO B N 1
ATOM 1354 C CA . PRO B 1 78 ? -10.633 -14.234 5.949 1 94.06 78 PRO B CA 1
ATOM 1355 C C . PRO B 1 78 ? -9.906 -15.133 6.945 1 94.06 78 PRO B C 1
ATOM 1357 O O . PRO B 1 78 ? -9.406 -14.656 7.969 1 94.06 78 PRO B O 1
ATOM 1360 N N . MET B 1 79 ? -9.898 -16.375 6.633 1 95 79 MET B N 1
ATOM 1361 C CA . MET B 1 79 ? -9.219 -17.312 7.516 1 95 79 MET B CA 1
ATOM 1362 C C . MET B 1 79 ? -7.727 -17.031 7.586 1 95 79 MET B C 1
ATOM 1364 O O . MET B 1 79 ? -7.133 -17.062 8.664 1 95 79 MET B O 1
ATOM 1368 N N . LYS B 1 80 ? -7.062 -16.75 6.445 1 94.62 80 LYS B N 1
ATOM 1369 C CA . LYS B 1 80 ? -5.641 -16.422 6.398 1 94.62 80 LYS B CA 1
ATOM 1370 C C . LYS B 1 80 ? -5.34 -15.172 7.227 1 94.62 80 LYS B C 1
ATOM 1372 O O . LYS B 1 80 ? -4.348 -15.125 7.957 1 94.62 80 LYS B O 1
ATOM 1377 N N . THR B 1 81 ? -6.188 -14.211 7.137 1 95.38 81 THR B N 1
ATOM 1378 C CA . THR B 1 81 ? -6.012 -12.953 7.855 1 95.38 81 THR B CA 1
ATOM 1379 C C . THR B 1 81 ? -6.145 -13.172 9.359 1 95.38 81 THR B C 1
ATOM 1381 O O . THR B 1 81 ? -5.363 -12.633 10.141 1 95.38 81 THR B O 1
ATOM 1384 N N . GLN B 1 82 ? -7.141 -13.969 9.719 1 94.19 82 GLN B N 1
ATOM 1385 C CA . GLN B 1 82 ? -7.355 -14.273 11.133 1 94.19 82 GLN B CA 1
ATOM 1386 C C . GLN B 1 82 ? -6.145 -14.984 11.734 1 94.19 82 GLN B C 1
ATOM 1388 O O . GLN B 1 82 ? -5.773 -14.727 12.883 1 94.19 82 GLN B O 1
ATOM 1393 N N . LYS B 1 83 ? -5.66 -15.883 11.016 1 94.44 83 LYS B N 1
ATOM 1394 C CA . LYS B 1 83 ? -4.48 -16.609 11.477 1 94.44 83 LYS B CA 1
ATOM 1395 C C . LYS B 1 83 ? -3.311 -15.656 11.719 1 94.44 83 LYS B C 1
ATOM 1397 O O . LYS B 1 83 ? -2.609 -15.773 12.727 1 94.44 83 LYS B O 1
ATOM 1402 N N . LYS B 1 84 ? -3.152 -14.758 10.836 1 92.88 84 LYS B N 1
ATOM 1403 C CA . LYS B 1 84 ? -2.061 -13.797 10.969 1 92.88 84 LYS B CA 1
ATOM 1404 C C . LYS B 1 84 ? -2.283 -12.875 12.164 1 92.88 84 LYS B C 1
ATOM 1406 O O . LYS B 1 84 ? -1.329 -12.492 12.844 1 92.88 84 LYS B O 1
ATOM 1411 N N . LEU B 1 85 ? -3.496 -12.547 12.328 1 93.06 85 LEU B N 1
ATOM 1412 C CA . LEU B 1 85 ? -3.826 -11.711 13.477 1 93.06 85 LEU B CA 1
ATOM 1413 C C . LEU B 1 85 ? -3.498 -12.43 14.781 1 93.06 85 LEU B C 1
ATOM 1415 O O . LEU B 1 85 ? -2.949 -11.828 15.711 1 93.06 85 LEU B O 1
ATOM 1419 N N . ALA B 1 86 ? -3.867 -13.672 14.766 1 91.81 86 ALA B N 1
ATOM 1420 C CA . ALA B 1 86 ? -3.602 -14.484 15.953 1 91.81 86 ALA B CA 1
ATOM 1421 C C . ALA B 1 86 ? -2.104 -14.609 16.203 1 91.81 86 ALA B C 1
ATOM 1423 O O . ALA B 1 86 ? -1.652 -14.555 17.344 1 91.81 86 ALA B O 1
ATOM 1424 N N . GLU B 1 87 ? -1.347 -14.758 15.195 1 89.94 87 GLU B N 1
ATOM 1425 C CA . GLU B 1 87 ? 0.105 -14.875 15.305 1 89.94 87 GLU B CA 1
ATOM 1426 C C . GLU B 1 87 ? 0.721 -13.586 15.852 1 89.94 87 GLU B C 1
ATOM 1428 O O . GLU B 1 87 ? 1.653 -13.633 16.656 1 89.94 87 GLU B O 1
ATOM 1433 N N . LYS B 1 88 ? 0.226 -12.523 15.453 1 86.12 88 LYS B N 1
ATOM 1434 C CA . LYS B 1 88 ? 0.743 -11.227 15.898 1 86.12 88 LYS B CA 1
ATOM 1435 C C . LYS B 1 88 ? 0.373 -10.953 17.359 1 86.12 88 LYS B C 1
ATOM 1437 O O . LYS B 1 88 ? 1.141 -10.328 18.094 1 86.12 88 LYS B O 1
ATOM 1442 N N . ALA B 1 89 ? -0.774 -11.367 17.719 1 86.19 89 ALA B N 1
ATOM 1443 C CA . ALA B 1 89 ? -1.229 -11.188 19.094 1 86.19 89 ALA B CA 1
ATOM 1444 C C . ALA B 1 89 ? -0.372 -12 20.062 1 86.19 89 ALA B C 1
ATOM 1446 O O . ALA B 1 89 ? -0.126 -11.57 21.188 1 86.19 89 ALA B O 1
ATOM 1447 N N . ASN B 1 90 ? 0.133 -13.039 19.594 1 82.44 90 ASN B N 1
ATOM 1448 C CA . ASN B 1 90 ? 0.952 -13.914 20.422 1 82.44 90 ASN B CA 1
ATOM 1449 C C . ASN B 1 90 ? 2.383 -13.398 20.531 1 82.44 90 ASN B C 1
ATOM 1451 O O . ASN B 1 90 ? 3.115 -13.797 21.453 1 82.44 90 ASN B O 1
ATOM 1455 N N . GLN B 1 91 ? 2.807 -12.664 19.547 1 74.06 91 GLN B N 1
ATOM 1456 C CA . GLN B 1 91 ? 4.164 -12.133 19.578 1 74.06 91 GLN B CA 1
ATOM 1457 C C . GLN B 1 91 ? 4.277 -10.945 20.516 1 74.06 91 GLN B C 1
ATOM 1459 O O . GLN B 1 91 ? 5.352 -10.664 21.062 1 74.06 91 GLN B O 1
ATOM 1464 N N . VAL B 1 92 ? 3.389 -10.125 20.766 1 62.72 92 VAL B N 1
ATOM 1465 C CA . VAL B 1 92 ? 3.445 -8.961 21.641 1 62.72 92 VAL B CA 1
ATOM 1466 C C . VAL B 1 92 ? 3.371 -9.406 23.094 1 62.72 92 VAL B C 1
ATOM 1468 O O . VAL B 1 92 ? 3.832 -8.695 23.984 1 62.72 92 VAL B O 1
ATOM 1471 N N . ASN B 1 93 ? 2.857 -10.555 23.344 1 50.69 93 ASN B N 1
ATOM 1472 C CA . ASN B 1 93 ? 2.85 -11.039 24.719 1 50.69 93 ASN B CA 1
ATOM 1473 C C . ASN B 1 93 ? 4.141 -11.781 25.047 1 50.69 93 ASN B C 1
ATOM 1475 O O . ASN B 1 93 ? 4.652 -12.555 24.234 1 50.69 93 ASN B O 1
#

Secondary structure (DSSP, 8-state):
-B-GGGGGGGS-GGGS-HHHHHHHHHHHHHHHHHHHHHHHH-HHHHHHHHHHHHHHHHH--S-HHHHHHHHHT-TTHHHHHHHHHHHHHHHH-/-B-GGGGGGGS-GGGS-HHHHHHHHHHHHHHHHHHHHHHHH-HHHHHHHHHHHHHHHHH--S-HHHHHHHHHT-TTHHHHHHHHHHHHHHHH-

Foldseek 3Di:
DPPPPPVVPPDPCVVDDPVRNVVVVVVSVVVVVVVVVVCVVVVLVVLLVVVLVVVCVVVVDPDSVVSVVVSVPPPCVVVVSVVVVVVVVVVVD/DDPPPPVVPPPPCVVDDPVRNVVVVVVSVVVVVVVVVVCVVVVLVVLLVVVLVVVCVVVVDPDSVVSVVVSVPPPCVVVVSVVVVVVVVVVVD

Nearest PDB structures (foldseek):
  4wa6-assembly2_F  TM=3.186E-01  e=6.505E+00  Saccharomyces cerevisiae S288C
  4wa6-assembly2_F  TM=3.189E-01  e=4.992E+00  Saccharomyces cerevisiae S288C

Sequence (186 aa):
MADVGSGLEGLDLGALSPEQQAQLMEFKINTRIANEKYLRSHKEVELLLSGFLREVMLRRPENIPEFAAEHFTDPELPMKTQKKLAEKANQVNMADVGSGLEGLDLGALSPEQQAQLMEFKINTRIANEKYLRSHKEVELLLSGFLREVMLRRPENIPEFAAEHFTDPELPMKTQKKLAEKANQVN

Radius of gyration: 18.24 Å; Cα contacts (8 Å, |Δi|>4): 94; chains: 2; bounding box: 41×50×42 Å